Protein AF-A0A2D4SQS9-F1 (afdb_monomer)

Sequence (345 aa):
MFFFALMSQALPCAYLLTTDQGALAVSDAQEVILEANNAGVRTSYRIQYEGDAESFGWLVVVRGTVGEGDVTETDESIFDTLRDKSQPRLIKTQMQSGGSGIGCGETASKSMGDFSSDESLNVEVTAQGFAGPFAYQVLSAESGDALSTWLDSEGFELGDTEQTIDEYISEGGYSFVAVTLTPEDSQTPQDGRILPALSIQSDATELHFPARMATSSMAEKQRTTVFVLGENTANVQSGWNMTDNSYIDSQGEDPVVAFEDVLLTEGSAEVPAYWRTYSSAHDGVWLTRFDTLAPRVVHTIDPLFGFEDAQYDIETQIEVYENDSGAMWLLVPLLGLGLVRRRRD

pLDDT: mean 75.15, std 22.32, range [21.39, 98.12]

Nearest PDB structures (foldseek):
  1p35-assembly1_C  TM=3.293E-01  e=7.030E-05  Autographa californica nucleopolyhedrovirus
  1p35-assembly2_B-2  TM=3.530E-01  e=1.233E-04  Autographa californica nucleopolyhedrovirus
  8grj-assembly1_B  TM=2.757E-01  e=2.562E+00  Burkholderia cepacia
  4w6p-assembly2_C  TM=1.632E-01  e=5.949E+00  synthetic construct

Radius of gyration: 21.29 Å; Cα contacts (8 Å, |Δi|>4): 757; chains: 1; bounding box: 55×49×56 Å

Foldseek 3Di:
DDDDPDQWAWALLFAWWFLDPPRQHAHQEFEWEWEQDPQAIKIKGWIFTADFQQGTKTKHKAFADFAAPLKAFAACVVVVVLCVVADFAEDEDADDDDDDDDDDDYDDDDDDDDDDDDDDDEKDFRYWDDHVQKTKTKIDDQALVRVQVVCVVVSTHPPPCRVVVRVDNVVDRIIMMMMGGDCVRRDADNVGDGDTMIMGDHNHNWGWRLLLSSLSRYDQKYKYKYKYKAAAAKDFDDQAAEDEDQEFECVQPQQLVSVQVVLAVQQADPRHYWYFAWWDDDPHITMTMTIHIHGSVNSPTITIMDHDPHHDTGHHYYYHYPPSPPPPVVPPDPCVVPDDDDDDD

Mean predicted aligned error: 11.74 Å

Solvent-accessible surface area (backbone atoms only — not comparable to full-atom values): 19254 Å² total; per-residue (Å²): 135,82,80,76,81,79,75,25,35,27,49,32,70,16,32,68,26,28,66,58,100,80,66,78,40,39,22,62,61,43,54,37,38,40,33,60,53,100,72,21,30,36,41,35,34,62,40,49,41,41,61,55,38,92,50,45,33,35,41,34,65,39,62,24,59,58,57,72,78,32,50,33,60,40,74,50,64,56,55,58,50,55,50,72,76,47,58,65,42,84,44,81,44,84,86,79,92,84,88,84,90,87,87,89,89,88,82,91,82,91,82,89,84,89,92,89,88,90,86,90,63,61,62,46,80,77,29,63,53,67,25,81,66,32,34,38,39,29,37,48,51,76,39,25,68,28,44,34,56,51,33,50,74,78,54,26,50,60,71,96,45,39,68,63,42,35,50,50,52,72,71,50,67,58,27,37,36,41,34,34,50,44,78,93,58,68,70,57,51,99,88,32,43,81,50,67,13,45,29,38,36,20,61,19,94,62,45,71,46,43,42,42,45,12,43,83,17,36,42,74,38,37,36,42,35,43,38,38,38,31,90,31,34,57,44,57,76,37,69,35,41,65,43,84,57,52,70,42,77,23,89,76,52,57,66,67,56,46,48,49,54,50,28,30,53,42,13,61,37,99,66,30,24,36,33,47,35,21,21,44,84,47,102,88,41,19,38,22,32,31,40,25,30,28,42,44,86,70,36,81,50,41,40,30,35,48,68,48,103,45,76,63,79,42,61,18,32,38,39,39,56,79,77,60,91,76,64,73,60,84,77,61,62,76,70,63,85,73,69,82,80,89,80,78,136

Structure (mmCIF, N/CA/C/O backbone):
data_AF-A0A2D4SQS9-F1
#
_entry.id   AF-A0A2D4SQS9-F1
#
loop_
_atom_site.group_PDB
_atom_site.id
_atom_site.type_symbol
_atom_site.label_atom_id
_atom_site.label_alt_id
_atom_site.label_comp_id
_atom_site.label_asym_id
_atom_site.label_entity_id
_atom_site.label_seq_id
_atom_site.pdbx_PDB_ins_code
_atom_site.Cartn_x
_atom_site.Cartn_y
_atom_site.Cartn_z
_atom_site.occupancy
_atom_site.B_iso_or_equiv
_atom_site.auth_seq_id
_atom_site.auth_comp_id
_atom_site.auth_asym_id
_atom_site.auth_atom_id
_atom_site.pdbx_PDB_model_num
ATOM 1 N N . MET A 1 1 ? 26.836 -5.660 31.455 1.00 31.75 1 MET A N 1
ATOM 2 C CA . MET A 1 1 ? 25.755 -6.375 30.754 1.00 31.75 1 MET A CA 1
ATOM 3 C C . MET A 1 1 ? 25.035 -5.320 29.943 1.00 31.75 1 MET A C 1
ATOM 5 O O . MET A 1 1 ? 24.360 -4.498 30.541 1.00 31.75 1 MET A O 1
ATOM 9 N N . PHE A 1 2 ? 25.322 -5.230 28.645 1.00 28.66 2 PHE A N 1
ATOM 10 C CA . PHE A 1 2 ? 24.594 -4.321 27.762 1.00 28.66 2 PHE A CA 1
ATOM 11 C C . PHE A 1 2 ? 23.321 -5.045 27.334 1.00 28.66 2 PHE A C 1
ATOM 13 O O . PHE A 1 2 ? 23.419 -6.098 26.709 1.00 28.66 2 PHE A O 1
ATOM 20 N N . PHE A 1 3 ? 22.160 -4.501 27.689 1.00 28.38 3 PHE A N 1
ATOM 21 C CA . PHE A 1 3 ? 20.949 -4.785 26.932 1.00 28.38 3 PHE A CA 1
ATOM 22 C C . PHE A 1 3 ? 21.112 -4.086 25.581 1.00 28.38 3 PHE A C 1
ATOM 24 O O . PHE A 1 3 ? 21.281 -2.868 25.536 1.00 28.38 3 PHE A O 1
ATOM 31 N N . PHE A 1 4 ? 21.105 -4.858 24.497 1.00 33.00 4 PHE A N 1
ATOM 32 C CA . PHE A 1 4 ? 20.637 -4.323 23.227 1.00 33.00 4 PHE A CA 1
ATOM 33 C C . PHE A 1 4 ? 19.115 -4.297 23.327 1.00 33.00 4 PHE A C 1
ATOM 35 O O . PHE A 1 4 ? 18.514 -5.341 23.576 1.00 33.00 4 PHE A O 1
ATOM 42 N N . ALA A 1 5 ? 18.510 -3.123 23.166 1.00 33.62 5 ALA A N 1
ATOM 43 C CA . ALA A 1 5 ? 17.108 -3.074 22.789 1.00 33.62 5 ALA A CA 1
ATOM 44 C C . ALA A 1 5 ? 17.014 -3.646 21.369 1.00 33.62 5 ALA A C 1
ATOM 46 O O . ALA A 1 5 ? 17.713 -3.176 20.468 1.00 33.62 5 ALA A O 1
ATOM 47 N N . LEU A 1 6 ? 16.211 -4.693 21.196 1.00 38.88 6 LEU A N 1
ATOM 48 C CA . LEU A 1 6 ? 15.728 -5.081 19.877 1.00 38.88 6 LEU A CA 1
ATOM 49 C C . LEU A 1 6 ? 14.720 -4.004 19.473 1.00 38.88 6 LEU A C 1
ATOM 51 O O . LEU A 1 6 ? 13.782 -3.740 20.220 1.00 38.88 6 LEU A O 1
ATOM 55 N N . MET A 1 7 ? 14.960 -3.333 18.349 1.00 43.38 7 MET A N 1
ATOM 56 C CA . MET A 1 7 ? 13.973 -2.420 17.780 1.00 43.38 7 MET A CA 1
ATOM 57 C C . MET A 1 7 ? 12.983 -3.289 17.016 1.00 43.38 7 MET A C 1
ATOM 59 O O . MET A 1 7 ? 13.357 -3.874 16.002 1.00 43.38 7 MET A O 1
ATOM 63 N N . SER A 1 8 ? 11.759 -3.418 17.528 1.00 48.66 8 SER A N 1
ATOM 64 C CA . SER A 1 8 ? 10.691 -4.138 16.838 1.00 48.66 8 SER A CA 1
ATOM 65 C C . SER A 1 8 ? 10.498 -3.539 15.449 1.00 48.66 8 SER A C 1
ATOM 67 O O . SER A 1 8 ? 10.288 -2.333 15.336 1.00 48.66 8 SER A O 1
ATOM 69 N N . GLN A 1 9 ? 10.564 -4.344 14.389 1.00 46.69 9 GLN A N 1
ATOM 70 C CA . GLN A 1 9 ? 10.248 -3.849 13.047 1.00 46.69 9 GLN A CA 1
ATOM 71 C C . GLN A 1 9 ? 8.796 -4.176 12.689 1.00 46.69 9 GLN A C 1
ATOM 73 O O . GLN A 1 9 ? 8.347 -5.294 12.936 1.00 46.69 9 GLN A O 1
ATOM 78 N N . ALA A 1 10 ? 8.059 -3.185 12.172 1.00 50.34 10 ALA A N 1
ATOM 79 C CA . ALA A 1 10 ? 6.618 -3.263 11.908 1.00 50.34 10 ALA A CA 1
ATOM 80 C C . ALA A 1 10 ? 6.184 -2.325 10.770 1.00 50.34 10 ALA A C 1
ATOM 82 O O . ALA A 1 10 ? 6.738 -1.234 10.620 1.00 50.34 10 ALA A O 1
ATOM 83 N N . LEU A 1 11 ? 5.211 -2.747 9.952 1.00 52.75 11 LEU A N 1
ATOM 84 C CA . LEU A 1 11 ? 4.887 -2.051 8.701 1.00 52.75 11 LEU A CA 1
ATOM 85 C C . LEU A 1 11 ? 4.086 -0.754 8.922 1.00 52.75 11 LEU A C 1
ATOM 87 O O . LEU A 1 11 ? 3.005 -0.807 9.516 1.00 52.75 11 LEU A O 1
ATOM 91 N N . PRO A 1 12 ? 4.530 0.384 8.356 1.00 50.00 12 PRO A N 1
ATOM 92 C CA . PRO A 1 12 ? 3.840 1.660 8.469 1.00 50.00 12 PRO A CA 1
ATOM 93 C C . PRO A 1 12 ? 2.765 1.842 7.381 1.00 50.00 12 PRO A C 1
ATOM 95 O O . PRO A 1 12 ? 2.625 2.912 6.804 1.00 50.00 12 PRO A O 1
ATOM 98 N N . CYS A 1 13 ? 1.949 0.824 7.103 1.00 51.34 13 CYS A N 1
ATOM 99 C CA . CYS A 1 13 ? 0.740 0.993 6.277 1.00 51.34 13 CYS A CA 1
ATOM 100 C C . CYS A 1 13 ? -0.410 1.679 7.054 1.00 51.34 13 CYS A C 1
ATOM 102 O O . CYS A 1 13 ? -1.545 1.722 6.587 1.00 51.34 13 CYS A O 1
ATOM 104 N N . ALA A 1 14 ? -0.118 2.072 8.293 1.00 55.47 14 ALA A N 1
ATOM 105 C CA . ALA A 1 14 ? -1.002 2.342 9.414 1.00 55.47 14 ALA A CA 1
ATOM 106 C C . ALA A 1 14 ? -0.099 2.694 10.614 1.00 55.47 14 ALA A C 1
ATOM 108 O O . ALA A 1 14 ? 1.091 2.360 10.599 1.00 55.47 14 ALA A O 1
ATOM 109 N N . TYR A 1 15 ? -0.639 3.332 11.650 1.00 62.34 15 TYR A N 1
ATOM 110 C CA . TYR A 1 15 ? 0.156 3.685 12.830 1.00 62.34 15 TYR A CA 1
ATOM 111 C C . TYR A 1 15 ? 0.275 2.494 13.792 1.00 62.34 15 TYR A C 1
ATOM 113 O O . TYR A 1 15 ? -0.737 1.881 14.135 1.00 62.34 15 TYR A O 1
ATOM 121 N N . LEU A 1 16 ? 1.490 2.155 14.241 1.00 61.41 16 LEU A N 1
ATOM 122 C CA . LEU A 1 16 ? 1.666 1.193 15.333 1.00 61.41 16 LEU A CA 1
ATOM 123 C C . LEU A 1 16 ? 1.519 1.895 16.685 1.00 61.41 16 LEU A C 1
ATOM 125 O O . LEU A 1 16 ? 2.318 2.761 17.034 1.00 61.41 16 LEU A O 1
ATOM 129 N N . LEU A 1 17 ? 0.522 1.445 17.438 1.00 61.41 17 LEU A N 1
ATOM 130 C CA . LEU A 1 17 ? 0.228 1.850 18.803 1.00 61.41 17 LEU A CA 1
ATOM 131 C C . LEU A 1 17 ? 1.221 1.182 19.764 1.00 61.41 17 LEU A C 1
ATOM 133 O O . LEU A 1 17 ? 1.443 -0.029 19.669 1.00 61.41 17 LEU A O 1
ATOM 137 N N . THR A 1 18 ? 1.776 1.930 20.718 1.00 56.72 18 THR A N 1
ATOM 138 C CA . THR A 1 18 ? 2.686 1.381 21.739 1.00 56.72 18 THR A CA 1
ATOM 139 C C . THR A 1 18 ? 2.048 1.365 23.126 1.00 56.72 18 THR A C 1
ATOM 141 O O . THR A 1 18 ? 1.197 2.191 23.451 1.00 56.72 18 THR A O 1
ATOM 144 N N . THR A 1 19 ? 2.485 0.411 23.955 1.00 52.72 19 THR A N 1
ATOM 145 C CA . THR A 1 19 ? 2.111 0.294 25.379 1.00 52.72 19 THR A CA 1
ATOM 146 C C . THR A 1 19 ? 3.191 0.840 26.328 1.00 52.72 19 THR A C 1
ATOM 148 O O . THR A 1 19 ? 3.018 0.827 27.548 1.00 52.72 19 THR A O 1
ATOM 151 N N . ASP A 1 20 ? 4.308 1.342 25.784 1.00 52.12 20 ASP A N 1
ATOM 152 C CA . ASP A 1 20 ? 5.280 2.169 26.502 1.00 52.12 20 ASP A CA 1
ATOM 153 C C . ASP A 1 20 ? 5.793 3.348 25.652 1.00 52.12 20 ASP A C 1
ATOM 155 O O . ASP A 1 20 ? 5.696 3.356 24.422 1.00 52.12 20 ASP A O 1
ATOM 159 N N . GLN A 1 21 ? 6.361 4.349 26.334 1.00 47.00 21 GLN A N 1
ATOM 160 C CA . GLN A 1 21 ? 6.908 5.582 25.746 1.00 47.00 21 GLN A CA 1
ATOM 161 C C . GLN A 1 21 ? 8.358 5.425 25.234 1.00 47.00 21 GLN A C 1
ATOM 163 O O . GLN A 1 21 ? 9.116 6.397 25.185 1.00 47.00 21 GLN A O 1
ATOM 168 N N . GLY A 1 22 ? 8.806 4.197 24.953 1.00 38.81 22 GLY A N 1
ATOM 169 C CA . GLY A 1 22 ? 10.208 3.867 24.679 1.00 38.81 22 GLY A CA 1
ATOM 170 C C . GLY A 1 22 ? 10.451 3.041 23.415 1.00 38.81 22 GLY A C 1
ATOM 171 O O . GLY A 1 22 ? 11.519 3.183 22.813 1.00 38.81 22 GLY A O 1
ATOM 172 N N . ALA A 1 23 ? 9.496 2.208 22.998 1.00 40.84 23 ALA A N 1
ATOM 173 C CA . ALA A 1 23 ? 9.652 1.246 21.907 1.00 40.84 23 ALA A CA 1
ATOM 174 C C . ALA A 1 23 ? 8.747 1.540 20.692 1.00 40.84 23 ALA A C 1
ATOM 176 O O . ALA A 1 23 ? 7.866 0.752 20.353 1.00 40.84 23 ALA A O 1
ATOM 177 N N . LEU A 1 24 ? 9.008 2.643 19.978 1.00 49.03 24 LEU A N 1
ATOM 178 C CA . LEU A 1 24 ? 8.452 2.835 18.631 1.00 49.03 24 LEU A CA 1
ATOM 179 C C . LEU A 1 24 ? 8.951 1.719 17.701 1.00 49.03 24 LEU A C 1
ATOM 181 O O . LEU A 1 24 ? 10.156 1.615 17.450 1.00 49.03 24 LEU A O 1
ATOM 185 N N . ALA A 1 25 ? 8.030 0.913 17.171 1.00 51.69 25 ALA A N 1
ATOM 186 C CA . ALA A 1 25 ? 8.358 -0.064 16.141 1.00 51.69 25 ALA A CA 1
ATOM 187 C C . ALA A 1 25 ? 8.522 0.619 14.774 1.00 51.69 25 ALA A C 1
ATOM 189 O O . ALA A 1 25 ? 7.772 1.538 14.439 1.00 51.69 25 ALA A O 1
ATOM 190 N N . VAL A 1 26 ? 9.503 0.170 13.988 1.00 51.72 26 VAL A N 1
ATOM 191 C CA . VAL A 1 26 ? 9.914 0.824 12.734 1.00 51.72 26 VAL A CA 1
ATOM 192 C C . VAL A 1 26 ? 10.290 -0.213 11.679 1.00 51.72 26 VAL A C 1
ATOM 194 O O . VAL A 1 26 ? 11.205 -0.995 11.908 1.00 51.72 26 VAL A O 1
ATOM 197 N N . SER A 1 27 ? 9.642 -0.210 10.510 1.00 56.78 27 SER A N 1
ATOM 198 C CA . SER A 1 27 ? 10.124 -0.965 9.336 1.00 56.78 27 SER A CA 1
ATOM 199 C C . SER A 1 27 ? 10.897 -0.079 8.355 1.00 56.78 27 SER A C 1
ATOM 201 O O . SER A 1 27 ? 10.682 1.132 8.271 1.00 56.78 27 SER A O 1
ATOM 203 N N . ASP A 1 28 ? 11.764 -0.710 7.571 1.00 54.72 28 ASP A N 1
ATOM 204 C CA . ASP A 1 28 ? 12.476 -0.183 6.409 1.00 54.72 28 ASP A CA 1
ATOM 205 C C . ASP A 1 28 ? 11.808 -0.545 5.063 1.00 54.72 28 ASP A C 1
ATOM 207 O O . ASP A 1 28 ? 11.985 0.188 4.083 1.00 54.72 28 ASP A O 1
ATOM 211 N N . ALA A 1 29 ? 11.002 -1.615 5.015 1.00 62.00 29 ALA A N 1
ATOM 212 C CA . ALA A 1 29 ? 10.234 -2.017 3.831 1.00 62.00 29 ALA A CA 1
ATOM 213 C C . ALA A 1 29 ? 8.803 -2.493 4.151 1.00 62.00 29 ALA A C 1
ATOM 215 O O . ALA A 1 29 ? 8.569 -3.120 5.183 1.00 62.00 29 ALA A O 1
ATOM 216 N N . GLN A 1 30 ? 7.854 -2.264 3.234 1.00 81.12 30 GLN A N 1
ATOM 217 C CA . GLN A 1 30 ? 6.448 -2.665 3.370 1.00 81.12 30 GLN A CA 1
ATOM 218 C C . GLN A 1 30 ? 5.797 -3.150 2.062 1.00 81.12 30 GLN A C 1
ATOM 220 O O . GLN A 1 30 ? 6.173 -2.724 0.965 1.00 81.12 30 GLN A O 1
ATOM 225 N N . GLU A 1 31 ? 4.790 -4.023 2.188 1.00 89.44 31 GLU A N 1
ATOM 226 C CA . GLU A 1 31 ? 3.980 -4.549 1.080 1.00 89.44 31 GLU A CA 1
ATOM 227 C C . GLU A 1 31 ? 2.477 -4.461 1.381 1.00 89.44 31 GLU A C 1
ATOM 229 O O . GLU A 1 31 ? 2.024 -4.846 2.462 1.00 89.44 31 GLU A O 1
ATOM 234 N N . VAL A 1 32 ? 1.700 -4.024 0.388 1.00 93.69 32 VAL A N 1
ATOM 235 C CA . VAL A 1 32 ? 0.231 -3.952 0.427 1.00 93.69 32 VAL A CA 1
ATOM 236 C C . VAL A 1 32 ? -0.358 -4.431 -0.904 1.00 93.69 32 VAL A C 1
ATOM 238 O O . VAL A 1 32 ? 0.240 -4.229 -1.963 1.00 93.69 32 VAL A O 1
ATOM 241 N N . ILE A 1 33 ? -1.528 -5.068 -0.857 1.00 96.50 33 ILE A N 1
ATOM 242 C CA . ILE A 1 33 ? -2.333 -5.443 -2.026 1.00 96.50 33 ILE A CA 1
ATOM 243 C C . ILE A 1 33 ? -3.631 -4.636 -1.984 1.00 96.50 33 ILE A C 1
ATOM 245 O O . ILE A 1 33 ? -4.319 -4.645 -0.967 1.00 96.50 33 ILE A O 1
ATOM 249 N N . LEU A 1 34 ? -3.972 -3.973 -3.086 1.00 97.50 34 LEU A N 1
ATOM 250 C CA . LEU A 1 34 ? -5.228 -3.254 -3.294 1.00 97.50 34 LEU A CA 1
ATOM 251 C C . LEU A 1 34 ? -6.031 -3.990 -4.377 1.00 97.50 34 LEU A C 1
ATOM 253 O O . LEU A 1 34 ? -5.661 -3.981 -5.551 1.00 97.50 34 LEU A O 1
ATOM 257 N N . GLU A 1 35 ? -7.115 -4.658 -3.994 1.00 96.94 35 GLU A N 1
ATOM 258 C CA . GLU A 1 35 ? -7.984 -5.435 -4.883 1.00 96.94 35 GLU A CA 1
ATOM 259 C C . GLU A 1 35 ? -9.328 -4.718 -5.066 1.00 96.94 35 GLU A C 1
ATOM 261 O O . GLU A 1 35 ? -10.092 -4.562 -4.112 1.00 96.94 35 GLU A O 1
ATOM 266 N N . ALA A 1 36 ? -9.650 -4.326 -6.300 1.00 94.50 36 ALA A N 1
ATOM 267 C CA . ALA A 1 36 ? -10.989 -3.847 -6.640 1.00 94.50 36 ALA A CA 1
ATOM 268 C C . ALA A 1 36 ? -11.913 -5.035 -6.947 1.00 94.50 36 ALA A C 1
ATOM 270 O O . ALA A 1 36 ? -11.600 -5.865 -7.804 1.00 94.50 36 ALA A O 1
ATOM 271 N N . ASN A 1 37 ? -13.065 -5.119 -6.278 1.00 93.94 37 ASN A N 1
ATOM 272 C CA . ASN A 1 37 ? -14.014 -6.218 -6.449 1.00 93.94 37 ASN A CA 1
ATOM 273 C C . ASN A 1 37 ? -15.485 -5.762 -6.367 1.00 93.94 37 ASN A C 1
ATOM 275 O O . ASN A 1 37 ? -15.799 -4.593 -6.165 1.00 93.94 37 ASN A O 1
ATOM 279 N N . ASN A 1 38 ? -16.419 -6.704 -6.540 1.00 92.94 38 ASN A N 1
ATOM 280 C CA . ASN A 1 38 ? -17.859 -6.416 -6.616 1.00 92.94 38 ASN A CA 1
ATOM 281 C C . ASN A 1 38 ? -18.492 -5.860 -5.320 1.00 92.94 38 ASN A C 1
ATOM 283 O O . ASN A 1 38 ? -19.658 -5.468 -5.359 1.00 92.94 38 ASN A O 1
ATOM 287 N N . ALA A 1 39 ? -17.776 -5.867 -4.192 1.00 93.50 39 ALA A N 1
ATOM 288 C CA . ALA A 1 39 ? -18.223 -5.296 -2.919 1.00 93.50 39 ALA A CA 1
ATOM 289 C C . ALA A 1 39 ? -17.575 -3.933 -2.599 1.00 93.50 39 ALA A C 1
ATOM 291 O O . ALA A 1 39 ? -18.019 -3.277 -1.663 1.00 93.50 39 ALA A O 1
ATOM 292 N N . GLY A 1 40 ? -16.565 -3.507 -3.368 1.00 95.81 40 GLY A N 1
ATOM 293 C CA . GLY A 1 40 ? -15.763 -2.309 -3.118 1.00 95.81 40 GLY A CA 1
ATOM 294 C C . GLY A 1 40 ? -14.270 -2.621 -3.222 1.00 95.81 40 GLY A C 1
ATOM 295 O O . GLY A 1 40 ? -13.844 -3.326 -4.141 1.00 95.81 40 GLY A O 1
ATOM 296 N N . VAL A 1 41 ? -13.474 -2.152 -2.263 1.00 97.12 41 VAL A N 1
ATOM 297 C CA . VAL A 1 41 ? -12.026 -2.409 -2.191 1.00 97.12 41 VAL A CA 1
ATOM 298 C C . VAL A 1 41 ? -11.710 -3.397 -1.073 1.00 97.12 41 VAL A C 1
ATOM 300 O O . VAL A 1 41 ? -12.192 -3.250 0.047 1.00 97.12 41 VAL A O 1
ATOM 303 N N . ARG A 1 42 ? -10.853 -4.383 -1.354 1.00 97.25 42 ARG A N 1
ATOM 304 C CA . ARG A 1 42 ? -10.130 -5.136 -0.324 1.00 97.25 42 ARG A CA 1
ATOM 305 C C . ARG A 1 42 ? -8.683 -4.675 -0.293 1.00 97.25 42 ARG A C 1
ATOM 307 O O . ARG A 1 42 ? -7.987 -4.773 -1.301 1.00 97.25 42 ARG A O 1
ATOM 314 N N . THR A 1 43 ? -8.226 -4.247 0.875 1.00 96.25 43 THR A N 1
ATOM 315 C CA . THR A 1 43 ? -6.813 -3.984 1.129 1.00 96.25 43 THR A CA 1
ATOM 316 C C . THR A 1 43 ? -6.243 -5.092 2.000 1.00 96.25 43 THR A C 1
ATOM 318 O O . THR A 1 43 ? -6.714 -5.308 3.116 1.00 96.25 43 THR A O 1
ATOM 321 N N . SER A 1 44 ? -5.225 -5.791 1.503 1.00 94.75 44 SER A N 1
ATOM 322 C CA . SER A 1 44 ? -4.471 -6.783 2.271 1.00 94.75 44 SER A CA 1
ATOM 323 C C . SER A 1 44 ? -3.095 -6.239 2.624 1.00 94.75 44 SER A C 1
ATOM 325 O O . SER A 1 44 ? -2.379 -5.733 1.760 1.00 94.75 44 SER A O 1
ATOM 327 N N . TYR A 1 45 ? -2.685 -6.411 3.873 1.00 90.00 45 TYR A N 1
ATOM 328 C CA . TYR A 1 45 ? -1.380 -6.008 4.381 1.00 90.00 45 TYR A CA 1
ATOM 329 C C . TYR A 1 45 ? -0.633 -7.231 4.910 1.00 90.00 45 TYR A C 1
ATOM 331 O O . TYR A 1 45 ? -1.182 -8.009 5.693 1.00 90.00 45 TYR A O 1
ATOM 339 N N . ARG A 1 46 ? 0.637 -7.389 4.528 1.00 83.50 46 ARG A N 1
ATOM 340 C CA . ARG A 1 46 ? 1.540 -8.311 5.232 1.00 83.50 46 ARG A CA 1
ATOM 341 C C . ARG A 1 46 ? 1.893 -7.689 6.584 1.00 83.50 46 ARG A C 1
ATOM 343 O O . ARG A 1 46 ? 1.975 -6.470 6.673 1.00 83.50 46 ARG A O 1
ATOM 350 N N . ILE A 1 47 ? 2.131 -8.480 7.629 1.00 73.81 47 ILE A N 1
ATOM 351 C CA . ILE A 1 47 ? 2.583 -7.937 8.918 1.00 73.81 47 ILE A CA 1
ATOM 352 C C . ILE A 1 47 ? 3.772 -8.754 9.428 1.00 73.81 47 ILE A C 1
ATOM 354 O O . ILE A 1 47 ? 3.711 -9.971 9.581 1.00 73.81 47 ILE A O 1
ATOM 358 N N . GLN A 1 48 ? 4.876 -8.062 9.691 1.00 70.62 48 GLN A N 1
ATOM 359 C CA . GLN A 1 48 ? 6.030 -8.589 10.416 1.00 70.62 48 GLN A CA 1
ATOM 360 C C . GLN A 1 48 ? 6.096 -7.832 11.744 1.00 70.62 48 GLN A C 1
ATOM 362 O O . GLN A 1 48 ? 5.840 -6.627 11.754 1.00 70.62 48 GLN A O 1
ATOM 367 N N . TYR A 1 49 ? 6.364 -8.528 12.853 1.00 69.94 49 TYR A N 1
ATOM 368 C CA . TYR A 1 49 ? 6.462 -7.904 14.173 1.00 69.94 49 TYR A CA 1
ATOM 369 C C . TYR A 1 49 ? 7.441 -8.656 15.085 1.00 69.94 49 TYR A C 1
ATOM 371 O O . TYR A 1 49 ? 7.277 -9.841 15.388 1.00 69.94 49 TYR A O 1
ATOM 379 N N . GLU A 1 50 ? 8.465 -7.947 15.557 1.00 61.81 50 GLU A N 1
ATOM 380 C CA . GLU A 1 50 ? 9.461 -8.466 16.502 1.00 61.81 50 GLU A CA 1
ATOM 381 C C . GLU A 1 50 ? 9.237 -7.880 17.910 1.00 61.81 50 GLU A C 1
ATOM 383 O O . GLU A 1 50 ? 9.995 -7.026 18.367 1.00 61.81 50 GLU A O 1
ATOM 388 N N . GLY A 1 51 ? 8.178 -8.315 18.603 1.00 66.06 51 GLY A N 1
ATOM 389 C CA . GLY A 1 51 ? 7.840 -7.851 19.957 1.00 66.06 51 GLY A CA 1
ATOM 390 C C . GLY A 1 51 ? 6.838 -8.750 20.691 1.00 66.06 51 GLY A C 1
ATOM 391 O O . GLY A 1 51 ? 6.309 -9.707 20.119 1.00 66.06 51 GLY A O 1
ATOM 392 N N . ASP A 1 52 ? 6.585 -8.464 21.968 1.00 67.50 52 ASP A N 1
ATOM 393 C CA . ASP A 1 52 ? 5.605 -9.197 22.780 1.00 67.50 52 ASP A CA 1
ATOM 394 C C . ASP A 1 52 ? 4.171 -8.900 22.313 1.00 67.50 52 ASP A C 1
ATOM 396 O O . ASP A 1 52 ? 3.828 -7.761 22.008 1.00 67.50 52 ASP A O 1
ATOM 400 N N . ALA A 1 53 ? 3.311 -9.924 22.256 1.00 69.50 53 ALA A N 1
ATOM 401 C CA . ALA A 1 53 ? 1.956 -9.789 21.706 1.00 69.50 53 ALA A CA 1
ATOM 402 C C . ALA A 1 53 ? 1.080 -8.765 22.459 1.00 69.50 53 ALA A C 1
ATOM 404 O O . ALA A 1 53 ? 0.234 -8.117 21.849 1.00 69.50 53 ALA A O 1
ATOM 405 N N . GLU A 1 54 ? 1.322 -8.581 23.762 1.00 70.94 54 GLU A N 1
ATOM 406 C CA . GLU A 1 54 ? 0.652 -7.582 24.612 1.00 70.94 54 GLU A CA 1
ATOM 407 C C . GLU A 1 54 ? 1.062 -6.129 24.281 1.00 70.94 54 GLU A C 1
ATOM 409 O O . GLU A 1 54 ? 0.386 -5.196 24.702 1.00 70.94 54 GLU A O 1
ATOM 414 N N . SER A 1 55 ? 2.136 -5.926 23.507 1.00 72.25 55 SER A N 1
ATOM 415 C CA . SER A 1 55 ? 2.616 -4.618 23.031 1.00 72.25 55 SER A CA 1
ATOM 416 C C . SER A 1 55 ? 2.281 -4.339 21.559 1.00 72.25 55 SER A C 1
ATOM 418 O O . SER A 1 55 ? 2.786 -3.367 20.996 1.00 72.25 55 SER A O 1
ATOM 420 N N . PHE A 1 56 ? 1.451 -5.171 20.918 1.00 77.56 56 PHE A N 1
ATOM 421 C CA . PHE A 1 56 ? 0.970 -4.933 19.555 1.00 77.56 56 PHE A CA 1
ATOM 422 C C . PHE A 1 56 ? -0.418 -4.284 19.566 1.00 77.56 56 PHE A C 1
ATOM 424 O O . PHE A 1 56 ? -1.421 -4.938 19.871 1.00 77.56 56 PHE A O 1
ATOM 431 N N . GLY A 1 57 ? -0.477 -3.028 19.131 1.00 80.69 57 GLY A N 1
ATOM 432 C CA . GLY A 1 57 ? -1.691 -2.408 18.614 1.00 80.69 57 GLY A CA 1
ATOM 433 C C . GLY A 1 57 ? -1.402 -1.728 17.275 1.00 80.69 57 GLY A C 1
ATOM 434 O O . GLY A 1 57 ? -0.290 -1.267 17.033 1.00 80.69 57 GLY A O 1
ATOM 435 N N . TRP A 1 58 ? -2.374 -1.672 16.372 1.00 83.75 58 TRP A N 1
ATOM 436 C CA . TRP A 1 58 ? -2.167 -1.169 15.014 1.00 83.75 58 TRP A CA 1
ATOM 437 C C . TRP A 1 58 ? -3.434 -0.486 14.496 1.00 83.75 58 TRP A C 1
ATOM 439 O O . TRP A 1 58 ? -4.507 -1.084 14.508 1.00 83.75 58 TRP A O 1
ATOM 449 N N . LEU A 1 59 ? -3.321 0.777 14.084 1.00 87.38 59 LEU A N 1
ATOM 450 C CA . LEU A 1 59 ? -4.438 1.646 13.714 1.00 87.38 59 LEU A CA 1
ATOM 451 C C . LEU A 1 59 ? -4.429 1.924 12.208 1.00 87.38 59 LEU A C 1
ATOM 453 O O . LEU A 1 59 ? -3.688 2.782 11.715 1.00 87.38 59 LEU A O 1
ATOM 457 N N . VAL A 1 60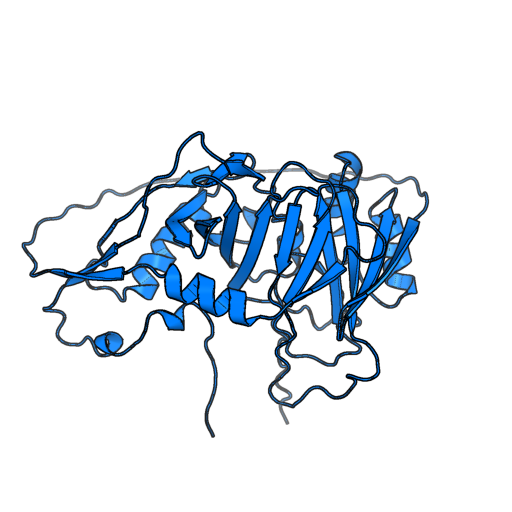 ? -5.270 1.192 11.480 1.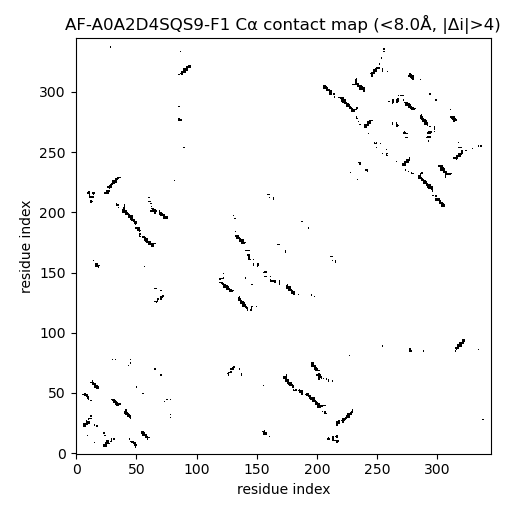00 89.69 60 VAL A N 1
ATOM 458 C CA . VAL A 1 60 ? -5.396 1.281 10.023 1.00 89.69 60 VAL A CA 1
ATOM 459 C C . VAL A 1 60 ? -6.481 2.282 9.643 1.00 89.69 60 VAL A C 1
ATOM 461 O O . VAL A 1 60 ? -7.622 2.162 10.084 1.00 89.69 60 VAL A O 1
ATOM 464 N N . VAL A 1 61 ? -6.145 3.243 8.782 1.00 92.38 61 VAL A N 1
ATOM 465 C CA . VAL A 1 61 ? -7.132 4.128 8.147 1.00 92.38 61 VAL A CA 1
ATOM 466 C C . VAL A 1 61 ? -7.544 3.520 6.814 1.00 92.38 61 VAL A C 1
ATOM 468 O O . VAL A 1 61 ? -6.704 3.294 5.944 1.00 92.38 61 VAL A O 1
ATOM 471 N N . VAL A 1 62 ? -8.840 3.254 6.657 1.00 93.06 62 VAL A N 1
ATOM 472 C CA . VAL A 1 62 ? -9.412 2.588 5.482 1.00 93.06 62 VAL A CA 1
ATOM 473 C C . VAL A 1 62 ? -10.480 3.487 4.878 1.00 93.06 62 VAL A C 1
ATOM 475 O O . VAL A 1 62 ? -11.408 3.900 5.566 1.00 93.06 62 VAL A O 1
ATOM 478 N N . ARG A 1 63 ? -10.373 3.805 3.587 1.00 93.94 63 ARG A N 1
ATOM 479 C CA . ARG A 1 63 ? -11.405 4.566 2.866 1.00 93.94 63 ARG A CA 1
ATOM 480 C C . ARG A 1 63 ? -12.695 3.745 2.759 1.00 93.94 63 ARG A C 1
ATOM 482 O O . ARG A 1 63 ? -12.634 2.541 2.516 1.00 93.94 63 ARG A O 1
ATOM 489 N N . GLY A 1 64 ? -13.848 4.396 2.896 1.00 93.94 64 GLY A N 1
ATOM 490 C CA . GLY A 1 64 ? -15.167 3.755 2.929 1.00 93.94 64 GLY A CA 1
ATOM 491 C C . GLY A 1 64 ? -15.558 3.191 4.301 1.00 93.94 64 GLY A C 1
ATOM 492 O O . GLY A 1 64 ? -14.857 3.365 5.301 1.00 93.94 64 GLY A O 1
ATOM 493 N N . THR A 1 65 ? -16.705 2.520 4.339 1.00 94.12 65 THR A N 1
ATOM 494 C CA . THR A 1 65 ? -17.261 1.826 5.508 1.00 94.12 65 THR A CA 1
ATOM 495 C C . THR A 1 65 ? -16.656 0.428 5.637 1.00 94.12 65 THR A C 1
ATOM 497 O O . THR A 1 65 ? -16.641 -0.317 4.657 1.00 94.12 65 THR A O 1
ATOM 500 N N . VAL A 1 66 ? -16.225 0.043 6.842 1.00 94.62 66 VAL A N 1
ATOM 501 C CA . VAL A 1 66 ? -15.829 -1.335 7.200 1.00 94.62 66 VAL A CA 1
ATOM 502 C C . VAL A 1 66 ? -16.861 -1.912 8.179 1.00 94.62 66 VAL A C 1
ATOM 504 O O . VAL A 1 66 ? -17.182 -1.270 9.179 1.00 94.62 66 VAL A O 1
ATOM 507 N N . GLY A 1 67 ? -17.409 -3.096 7.897 1.00 89.62 67 GLY A N 1
ATOM 508 C CA . GLY A 1 67 ? -18.452 -3.744 8.699 1.00 89.62 67 GLY A CA 1
ATOM 509 C C . GLY A 1 67 ? -17.982 -4.916 9.571 1.00 89.62 67 GLY A C 1
ATOM 510 O O . GLY A 1 67 ? -16.812 -5.306 9.598 1.00 89.62 67 GLY A O 1
ATOM 511 N N . GLU A 1 68 ? -18.931 -5.517 10.297 1.00 86.69 68 GLU A N 1
ATOM 512 C CA . GLU A 1 68 ? -18.705 -6.755 11.055 1.00 86.69 68 GLU A CA 1
ATOM 513 C C . GLU A 1 68 ? -18.421 -7.922 10.091 1.00 86.69 68 GLU A C 1
ATOM 515 O O . GLU A 1 68 ? -19.279 -8.316 9.300 1.00 86.69 68 GLU A O 1
ATOM 520 N N . GLY A 1 69 ? -17.216 -8.492 10.176 1.00 86.69 69 GLY A N 1
ATOM 521 C CA . GLY A 1 69 ? -16.763 -9.591 9.318 1.00 86.69 69 GLY A CA 1
ATOM 522 C C . GLY A 1 69 ? -15.981 -9.174 8.067 1.00 86.69 69 GLY A C 1
ATOM 523 O O . GLY A 1 69 ? -15.471 -10.056 7.380 1.00 86.69 69 GLY A O 1
ATOM 524 N N . ASP A 1 70 ? -15.832 -7.873 7.793 1.00 94.56 70 ASP A N 1
ATOM 525 C CA . ASP A 1 70 ? -15.037 -7.373 6.658 1.00 94.56 70 ASP A CA 1
ATOM 526 C C . ASP A 1 70 ? -13.517 -7.395 6.919 1.00 94.56 70 ASP A C 1
ATOM 528 O O . ASP A 1 70 ? -12.717 -7.374 5.980 1.00 94.56 70 ASP A O 1
ATOM 532 N N . VAL A 1 71 ? -13.105 -7.483 8.189 1.00 93.69 71 VAL A N 1
ATOM 533 C CA . VAL A 1 71 ? -11.712 -7.706 8.607 1.00 93.69 71 VAL A CA 1
ATOM 534 C C . VAL A 1 71 ? -11.465 -9.212 8.757 1.00 93.69 71 VAL A C 1
ATOM 536 O O . VAL A 1 71 ? -12.165 -9.896 9.507 1.00 93.69 71 VAL A O 1
ATOM 539 N N . THR A 1 72 ? -10.472 -9.738 8.036 1.00 93.00 72 THR A N 1
ATOM 540 C CA . THR A 1 72 ? -10.235 -11.179 7.841 1.00 93.00 72 THR A CA 1
ATOM 541 C C . THR A 1 72 ? -8.746 -11.542 7.807 1.00 93.00 72 THR A C 1
ATOM 543 O O . THR A 1 72 ? -7.894 -10.728 7.459 1.00 93.00 72 THR A O 1
ATOM 546 N N . GLU A 1 73 ? -8.422 -12.787 8.167 1.00 90.88 73 GLU A N 1
ATOM 547 C CA . GLU A 1 73 ? -7.079 -13.362 7.997 1.00 90.88 73 GLU A CA 1
ATOM 548 C C . GLU A 1 73 ? -6.845 -13.740 6.523 1.00 90.88 73 GLU A C 1
ATOM 550 O O . GLU A 1 73 ? -7.771 -14.126 5.807 1.00 90.88 73 GLU A O 1
ATOM 555 N N . THR A 1 74 ? -5.608 -13.644 6.041 1.00 87.50 74 THR A N 1
ATOM 556 C CA . THR A 1 74 ? -5.209 -14.052 4.689 1.00 87.50 74 THR A CA 1
ATOM 557 C C . THR A 1 74 ? -3.828 -14.709 4.699 1.00 87.50 74 THR A C 1
ATOM 559 O O . THR A 1 74 ? -2.938 -14.335 5.462 1.00 87.50 74 THR A O 1
ATOM 562 N N . ASP A 1 75 ? -3.654 -15.713 3.839 1.00 85.81 75 ASP A N 1
ATOM 563 C CA . ASP A 1 75 ? -2.391 -16.431 3.652 1.00 85.81 75 ASP A CA 1
ATOM 564 C C . ASP A 1 75 ? -1.319 -15.477 3.097 1.00 85.81 75 ASP A C 1
ATOM 566 O O . ASP A 1 75 ? -1.469 -14.938 2.000 1.00 85.81 75 ASP A O 1
ATOM 570 N N . GLU A 1 76 ? -0.232 -15.255 3.844 1.00 83.38 76 GLU A N 1
ATOM 571 C CA . GLU A 1 76 ? 0.826 -14.317 3.445 1.00 83.38 76 GLU A CA 1
ATOM 572 C C . GLU A 1 76 ? 1.570 -14.732 2.162 1.00 83.38 76 GLU A C 1
ATOM 574 O O . GLU A 1 76 ? 2.178 -13.884 1.508 1.00 83.38 76 GLU A O 1
ATOM 579 N N . SER A 1 77 ? 1.493 -16.003 1.746 1.00 87.88 77 SER A N 1
ATOM 580 C CA . SER A 1 77 ? 2.191 -16.501 0.553 1.00 87.88 77 SER A CA 1
ATOM 581 C C . SER A 1 77 ? 1.658 -15.917 -0.761 1.00 87.88 77 SER A C 1
ATOM 583 O O . SER A 1 77 ? 2.324 -16.023 -1.797 1.00 87.88 77 SER A O 1
ATOM 585 N N . ILE A 1 78 ? 0.512 -15.221 -0.733 1.00 89.94 78 ILE A N 1
ATOM 586 C CA . ILE A 1 78 ? 0.073 -14.376 -1.849 1.00 89.94 78 ILE A CA 1
ATOM 587 C C . ILE A 1 78 ? 1.075 -13.245 -2.122 1.00 89.94 78 ILE A C 1
ATOM 589 O O . ILE A 1 78 ? 1.387 -12.993 -3.283 1.00 89.94 78 ILE A O 1
ATOM 593 N N . PHE A 1 79 ? 1.660 -12.629 -1.087 1.00 91.12 79 PHE A N 1
ATOM 594 C CA . PHE A 1 79 ? 2.665 -11.574 -1.251 1.00 91.12 79 PHE A CA 1
ATOM 595 C C . PHE A 1 79 ? 3.920 -12.121 -1.916 1.00 91.12 79 PHE A C 1
ATOM 597 O O . PHE A 1 79 ? 4.363 -11.566 -2.915 1.00 91.12 79 PHE A O 1
ATOM 604 N N . ASP A 1 80 ? 4.441 -13.254 -1.437 1.00 90.12 80 ASP A N 1
ATOM 605 C CA . ASP A 1 80 ? 5.603 -13.905 -2.051 1.00 90.12 80 ASP A CA 1
ATOM 606 C C . ASP A 1 80 ? 5.315 -14.331 -3.499 1.00 90.12 80 ASP A C 1
ATOM 608 O O . ASP A 1 80 ? 6.160 -14.156 -4.374 1.00 90.12 80 ASP A O 1
ATOM 612 N N . THR A 1 81 ? 4.094 -14.795 -3.788 1.00 91.88 81 THR A N 1
ATOM 613 C CA . THR A 1 81 ? 3.664 -15.131 -5.154 1.00 91.88 81 THR A CA 1
ATOM 614 C C . THR A 1 81 ? 3.655 -13.901 -6.065 1.00 91.88 81 THR A C 1
ATOM 616 O O . THR A 1 81 ? 4.259 -13.934 -7.137 1.00 91.88 81 THR A O 1
ATOM 619 N N . LEU A 1 82 ? 3.014 -12.800 -5.659 1.00 93.50 82 LEU A N 1
ATOM 620 C CA . LEU A 1 82 ? 2.971 -11.559 -6.442 1.00 93.50 82 LEU A CA 1
ATOM 621 C C . LEU A 1 82 ? 4.372 -10.949 -6.598 1.00 93.50 82 LEU A C 1
ATOM 623 O O . LEU A 1 82 ? 4.750 -10.534 -7.697 1.00 93.50 82 LEU A O 1
ATOM 627 N N . ARG A 1 83 ? 5.170 -10.955 -5.526 1.00 90.19 83 ARG A N 1
ATOM 628 C CA . ARG A 1 83 ? 6.562 -10.496 -5.479 1.00 90.19 83 ARG A CA 1
ATOM 629 C C . ARG A 1 83 ? 7.438 -11.271 -6.462 1.00 90.19 83 ARG A C 1
ATOM 631 O O . ARG A 1 83 ? 8.122 -10.626 -7.254 1.00 90.19 83 ARG A O 1
ATOM 638 N N . ASP A 1 84 ? 7.401 -12.604 -6.467 1.00 88.06 84 ASP A N 1
ATOM 639 C CA . ASP A 1 84 ? 8.199 -13.444 -7.379 1.00 88.06 84 ASP A CA 1
ATOM 640 C C . ASP A 1 84 ? 7.770 -13.299 -8.848 1.00 88.06 84 ASP A C 1
ATOM 642 O O . ASP A 1 84 ? 8.608 -13.353 -9.749 1.00 88.06 84 ASP A O 1
ATOM 646 N N . LYS A 1 85 ? 6.474 -13.085 -9.112 1.00 90.25 85 LYS A N 1
ATOM 647 C CA . LYS A 1 85 ? 5.942 -12.885 -10.474 1.00 90.25 85 LYS A CA 1
ATOM 648 C C . LYS A 1 85 ? 6.328 -11.542 -11.094 1.00 90.25 85 LYS A C 1
ATOM 650 O O . LYS A 1 85 ? 6.350 -11.445 -12.318 1.00 90.25 85 LYS A O 1
ATOM 655 N N . SER A 1 86 ? 6.608 -10.536 -10.264 1.00 92.25 86 SER A N 1
ATOM 656 C CA . SER A 1 86 ? 6.722 -9.125 -10.659 1.00 92.25 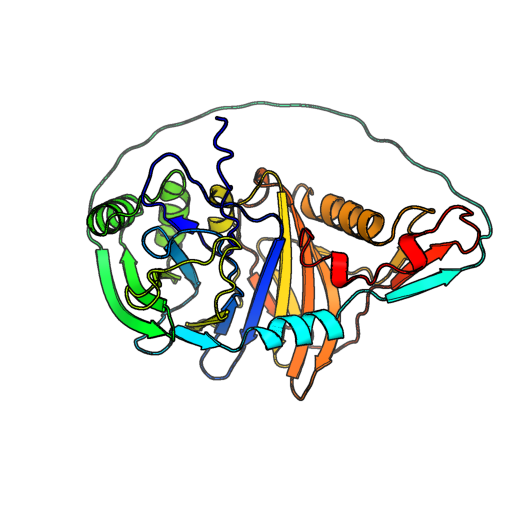86 SER A CA 1
ATOM 657 C C . SER A 1 86 ? 8.088 -8.485 -10.383 1.00 92.25 86 SER A C 1
ATOM 659 O O . SER A 1 86 ? 8.204 -7.261 -10.433 1.00 92.25 86 SER A O 1
ATOM 661 N N . GLN A 1 87 ? 9.127 -9.262 -10.046 1.00 87.56 87 GLN A N 1
ATOM 662 C CA . GLN A 1 87 ? 10.471 -8.693 -9.888 1.00 87.56 87 GLN A CA 1
ATOM 663 C C . GLN A 1 87 ? 10.984 -8.084 -11.205 1.00 87.56 87 GLN A C 1
ATOM 665 O O . GLN A 1 87 ? 10.814 -8.702 -12.261 1.00 87.56 87 GLN A O 1
ATOM 670 N N . PRO A 1 88 ? 11.710 -6.950 -11.146 1.00 85.88 88 PRO A N 1
ATOM 671 C CA . PRO A 1 88 ? 12.528 -6.493 -12.261 1.00 85.88 88 PRO A CA 1
ATOM 672 C C . PRO A 1 88 ? 13.477 -7.595 -12.758 1.00 85.88 88 PRO A C 1
ATOM 674 O O . PRO A 1 88 ? 14.019 -8.371 -11.966 1.00 85.88 88 PRO A O 1
ATOM 677 N N . ARG A 1 89 ? 13.713 -7.674 -14.070 1.00 84.44 89 ARG A N 1
ATOM 678 C CA . ARG A 1 89 ? 14.601 -8.687 -14.665 1.00 84.44 89 ARG A CA 1
ATOM 679 C C . ARG A 1 89 ? 16.002 -8.147 -14.909 1.00 84.44 89 ARG A C 1
ATOM 681 O O . ARG A 1 89 ? 16.170 -7.098 -15.519 1.00 84.44 89 ARG A O 1
ATOM 688 N N . LEU A 1 90 ? 17.021 -8.918 -14.535 1.00 82.19 90 LEU A N 1
ATOM 689 C CA . LEU A 1 90 ? 18.403 -8.621 -14.918 1.00 82.19 90 LEU A CA 1
ATOM 690 C C . LEU A 1 90 ? 18.649 -9.003 -16.386 1.00 82.19 90 LEU A C 1
ATOM 692 O O . LEU A 1 90 ? 18.477 -10.167 -16.760 1.00 82.19 90 LEU A O 1
ATOM 696 N N . ILE A 1 91 ? 19.111 -8.050 -17.194 1.00 80.50 91 ILE A N 1
ATOM 697 C CA . ILE A 1 91 ? 19.627 -8.277 -18.552 1.00 80.50 91 ILE A CA 1
ATOM 698 C C . ILE A 1 91 ? 21.134 -8.001 -18.574 1.00 80.50 91 ILE A C 1
ATOM 700 O O . ILE A 1 91 ? 21.637 -7.209 -17.784 1.00 80.50 91 ILE A O 1
ATOM 704 N N . LYS A 1 92 ? 21.887 -8.679 -19.446 1.00 74.69 92 LYS A N 1
ATOM 705 C CA . LYS A 1 92 ? 23.353 -8.552 -19.509 1.00 74.69 92 LYS A CA 1
ATOM 706 C C . LYS A 1 92 ? 23.816 -8.034 -20.859 1.00 74.69 92 LYS A C 1
ATOM 708 O O . LYS A 1 92 ? 23.456 -8.614 -21.884 1.00 74.69 92 LYS A O 1
ATOM 713 N N . THR A 1 93 ? 24.697 -7.037 -20.831 1.00 62.78 93 THR A N 1
ATOM 714 C CA . THR A 1 93 ? 25.213 -6.378 -22.033 1.00 62.78 93 THR A CA 1
ATOM 715 C C . THR A 1 93 ? 26.736 -6.265 -22.022 1.00 62.78 93 THR A C 1
ATOM 717 O O . THR A 1 93 ? 27.395 -6.096 -20.994 1.00 62.78 93 THR A O 1
ATOM 720 N N . GLN A 1 94 ? 27.313 -6.362 -23.219 1.00 50.25 94 GLN A N 1
ATOM 721 C CA . GLN A 1 94 ? 28.728 -6.125 -23.480 1.00 50.25 94 GLN A CA 1
ATOM 722 C C . GLN A 1 94 ? 28.936 -4.644 -23.821 1.00 50.25 94 GLN A C 1
ATOM 724 O O . GLN A 1 94 ? 28.478 -4.169 -24.860 1.00 50.25 94 GLN A O 1
ATOM 729 N N . MET A 1 95 ? 29.605 -3.918 -22.921 1.00 47.00 95 MET A N 1
ATOM 730 C CA . MET A 1 95 ? 29.695 -2.454 -22.937 1.00 47.00 95 MET A CA 1
ATOM 731 C C . MET A 1 95 ? 30.291 -1.885 -24.237 1.00 47.00 95 MET A C 1
ATOM 733 O O . MET A 1 95 ? 31.348 -2.322 -24.701 1.00 47.00 95 MET A O 1
ATOM 737 N N . GLN A 1 96 ? 29.679 -0.821 -24.763 1.00 37.25 96 GLN A N 1
ATOM 738 C CA . GLN A 1 96 ? 30.292 0.066 -25.752 1.00 37.25 96 GLN A CA 1
ATOM 739 C C . GLN A 1 96 ? 30.193 1.509 -25.233 1.00 37.25 96 GLN A C 1
ATOM 741 O O . GLN A 1 96 ? 29.105 2.036 -25.047 1.00 37.25 96 GLN A O 1
ATOM 746 N N . SER A 1 97 ? 31.339 2.110 -24.904 1.00 33.88 97 SER A N 1
ATOM 747 C CA . SER A 1 97 ? 31.406 3.269 -24.001 1.00 33.88 97 SER A CA 1
ATOM 748 C C . SER A 1 97 ? 31.036 4.612 -24.650 1.00 33.88 97 SER A C 1
ATOM 750 O O . SER A 1 97 ? 31.560 4.961 -25.710 1.00 33.88 97 SER A O 1
ATOM 752 N N . GLY A 1 98 ? 30.224 5.411 -23.950 1.00 32.25 98 GLY A N 1
ATOM 753 C CA . GLY A 1 98 ? 30.026 6.837 -24.217 1.00 32.25 98 GLY A CA 1
ATOM 754 C C . GLY A 1 98 ? 29.027 7.474 -23.246 1.00 32.25 98 GLY A C 1
ATOM 755 O O . GLY A 1 98 ? 27.873 7.072 -23.220 1.00 32.25 98 GLY A O 1
ATOM 756 N N . GLY A 1 99 ? 29.448 8.479 -22.472 1.00 30.28 99 GLY A N 1
ATOM 757 C CA . GLY A 1 99 ? 28.587 9.160 -21.494 1.00 30.28 99 GLY A CA 1
ATOM 758 C C . GLY A 1 99 ? 28.918 10.645 -21.318 1.00 30.28 99 GLY A C 1
ATOM 759 O O . GLY A 1 99 ? 29.934 11.130 -21.823 1.00 30.28 99 GLY A O 1
ATOM 760 N N . SER A 1 100 ? 28.054 11.380 -20.613 1.00 28.94 100 SER A N 1
ATOM 761 C CA . SER A 1 100 ? 28.282 12.752 -20.123 1.00 28.94 100 SER A CA 1
ATOM 762 C C . SER A 1 100 ? 27.229 13.125 -19.074 1.00 28.94 100 SER A C 1
ATOM 764 O O . SER A 1 100 ? 26.040 12.970 -19.329 1.00 28.94 100 SER A O 1
ATOM 766 N N . GLY A 1 101 ? 27.662 13.637 -17.918 1.00 26.88 101 GLY A N 1
ATOM 767 C CA . GLY A 1 101 ? 26.775 14.129 -16.855 1.00 26.88 101 GLY A CA 1
ATOM 768 C C . GLY A 1 101 ? 26.482 15.633 -16.945 1.00 26.88 101 GLY A C 1
ATOM 769 O O . GLY A 1 101 ? 27.172 16.376 -17.646 1.00 26.88 101 GLY A O 1
ATOM 770 N N . ILE A 1 102 ? 25.476 16.085 -16.192 1.00 26.89 102 ILE A N 1
ATOM 771 C CA . ILE A 1 102 ? 25.072 17.492 -16.022 1.00 26.89 102 ILE A CA 1
ATOM 772 C C . ILE A 1 102 ? 24.881 17.746 -14.514 1.00 26.89 102 ILE A C 1
ATOM 774 O O . ILE A 1 102 ? 24.474 16.837 -13.798 1.00 26.89 102 ILE A O 1
ATOM 778 N N . GLY A 1 103 ? 25.211 18.945 -14.016 1.00 24.61 103 GLY A N 1
ATOM 779 C CA . GLY A 1 103 ? 25.136 19.298 -12.586 1.00 24.61 103 GLY A CA 1
ATOM 780 C C . GLY A 1 103 ? 24.150 20.432 -12.264 1.00 24.61 103 GLY A C 1
ATOM 781 O O . GLY A 1 103 ? 23.835 21.247 -13.132 1.00 24.61 103 GLY A O 1
ATOM 782 N N . CYS A 1 104 ? 23.703 20.493 -11.004 1.00 23.81 104 CYS A N 1
ATOM 783 C CA . CYS A 1 104 ? 22.656 21.397 -10.490 1.00 23.81 104 CYS A CA 1
ATOM 784 C C . CYS A 1 104 ? 23.184 22.446 -9.473 1.00 23.81 104 CYS A C 1
ATOM 786 O O . CYS A 1 104 ? 24.372 22.458 -9.150 1.00 23.81 104 CYS A O 1
ATOM 788 N N . GLY A 1 105 ? 22.307 23.341 -8.980 1.00 24.14 105 GLY A N 1
ATOM 789 C CA . GLY A 1 105 ? 22.615 24.423 -8.019 1.00 24.14 105 GLY A CA 1
ATOM 790 C C . GLY A 1 105 ? 21.380 24.970 -7.262 1.00 24.14 105 GLY A C 1
ATOM 791 O O . GLY A 1 105 ? 20.262 24.554 -7.543 1.00 24.14 105 GLY A O 1
ATOM 792 N N . GLU A 1 106 ? 21.586 25.893 -6.308 1.00 24.25 106 GLU A N 1
ATOM 793 C CA . GLU A 1 106 ? 20.833 26.038 -5.027 1.00 24.25 106 GLU A CA 1
ATOM 794 C C . GLU A 1 106 ? 20.559 27.545 -4.659 1.00 24.25 106 GLU A C 1
ATOM 796 O O . GLU A 1 106 ? 21.101 28.407 -5.353 1.00 24.25 106 GLU A O 1
ATOM 801 N N . THR A 1 107 ? 19.784 28.033 -3.655 1.00 25.12 107 THR A N 1
ATOM 802 C CA . THR A 1 107 ? 19.046 27.503 -2.463 1.00 25.12 107 THR A CA 1
ATOM 803 C C . THR A 1 107 ? 17.937 28.503 -1.990 1.00 25.12 107 THR A C 1
ATOM 805 O O . THR A 1 107 ? 18.005 29.683 -2.328 1.00 25.12 107 THR A O 1
ATOM 808 N N . ALA A 1 108 ? 17.073 28.080 -1.037 1.00 24.81 108 ALA A N 1
ATOM 809 C CA . ALA A 1 108 ? 16.585 28.841 0.156 1.00 24.81 108 ALA A CA 1
ATOM 810 C C . ALA A 1 108 ? 15.434 29.893 0.052 1.00 24.81 108 ALA A C 1
ATOM 812 O O . ALA A 1 108 ? 15.303 30.577 -0.953 1.00 24.81 108 ALA A O 1
ATOM 813 N N . SER A 1 109 ? 14.634 30.197 1.108 1.00 24.38 109 SER A N 1
ATOM 814 C CA . SER A 1 109 ? 14.255 29.484 2.371 1.00 24.38 109 SER A CA 1
ATOM 815 C C . SER A 1 109 ? 13.233 30.290 3.236 1.00 24.38 109 SER A C 1
ATOM 817 O O . SER A 1 109 ? 13.178 31.508 3.086 1.00 24.38 109 SER A O 1
ATOM 819 N N . LYS A 1 110 ? 12.622 29.635 4.256 1.00 23.50 110 LYS A N 1
ATOM 820 C CA . LYS A 1 110 ? 11.991 30.163 5.518 1.00 23.50 110 LYS A CA 1
ATOM 821 C C . LYS A 1 110 ? 10.586 30.815 5.448 1.00 23.50 110 LYS A C 1
ATOM 823 O O . LYS A 1 110 ? 10.366 31.641 4.582 1.00 23.50 110 LYS A O 1
ATOM 828 N N . SER A 1 111 ? 9.649 30.691 6.409 1.00 22.80 111 SER A N 1
ATOM 829 C CA . SER A 1 111 ? 9.449 29.966 7.696 1.00 22.80 111 SER A CA 1
ATOM 830 C C . SER A 1 111 ? 8.198 30.574 8.418 1.00 22.80 111 SER A C 1
ATOM 832 O O . SER A 1 111 ? 7.868 31.721 8.121 1.00 22.80 111 SER A O 1
ATOM 834 N N . MET A 1 112 ? 7.620 29.880 9.425 1.00 22.47 112 MET A N 1
ATOM 835 C CA . MET A 1 112 ? 6.545 30.284 10.390 1.00 22.47 112 MET A CA 1
ATOM 836 C C . MET A 1 112 ? 5.077 30.274 9.883 1.00 22.47 112 MET A C 1
ATOM 838 O O . MET A 1 112 ? 4.840 30.608 8.729 1.00 22.47 112 MET A O 1
ATOM 842 N N . GLY A 1 113 ? 4.057 29.930 10.699 1.00 21.64 113 GLY A N 1
ATOM 843 C CA . GLY A 1 113 ? 4.039 29.557 12.136 1.00 21.64 113 GLY A CA 1
ATOM 844 C C . GLY A 1 113 ? 2.670 29.034 12.658 1.00 21.64 113 GLY A C 1
ATOM 845 O O . GLY A 1 113 ? 1.747 28.867 11.872 1.00 21.64 113 GLY A O 1
ATOM 846 N N . ASP A 1 114 ? 2.585 28.776 13.972 1.00 21.39 114 ASP A N 1
ATOM 847 C CA . ASP A 1 114 ? 1.551 28.029 14.748 1.00 21.39 114 ASP A CA 1
ATOM 848 C C . ASP A 1 114 ? 0.292 28.836 15.194 1.00 21.39 114 ASP A C 1
ATOM 850 O O . ASP A 1 114 ? 0.382 30.061 15.291 1.00 21.39 114 ASP A O 1
ATOM 854 N N . PHE A 1 115 ? -0.845 28.153 15.470 1.00 22.80 115 PHE A N 1
ATOM 855 C CA . PHE A 1 115 ? -1.704 28.310 16.681 1.00 22.80 115 PHE A CA 1
ATOM 856 C C . PHE A 1 115 ? -2.897 27.308 16.753 1.00 22.80 115 PHE A C 1
ATOM 858 O O . PHE A 1 115 ? -3.485 26.964 15.731 1.00 22.80 115 PHE A O 1
ATOM 865 N N . SER A 1 116 ? -3.301 26.914 17.977 1.00 22.78 116 SER A N 1
ATOM 866 C CA . SER A 1 116 ? -4.316 25.879 18.326 1.00 22.78 116 SER A CA 1
ATOM 867 C C . SER A 1 116 ? -5.598 26.423 19.013 1.00 22.78 116 SER A C 1
ATOM 869 O O . SER A 1 116 ? -5.552 27.494 19.625 1.00 22.78 116 SER A O 1
ATOM 871 N N . SER A 1 117 ? -6.713 25.663 18.969 1.00 24.44 117 SER A N 1
ATOM 872 C CA . SER A 1 117 ? -7.763 25.599 20.023 1.00 24.44 117 SER A CA 1
ATOM 873 C C . SER A 1 117 ? -8.741 24.414 19.827 1.00 24.44 117 SER A C 1
ATOM 875 O O . SER A 1 117 ? -8.968 24.033 18.682 1.00 24.44 117 SER A O 1
ATOM 877 N N . ASP A 1 118 ? -9.342 23.888 20.910 1.00 23.67 118 ASP A N 1
ATOM 878 C CA . ASP A 1 118 ? -10.120 22.623 20.947 1.00 23.67 118 ASP A CA 1
ATOM 879 C C . ASP A 1 118 ? -11.651 22.776 21.157 1.00 23.67 118 ASP A C 1
ATOM 881 O O . ASP A 1 118 ? -12.104 23.764 21.740 1.00 23.67 118 ASP A O 1
ATOM 885 N N . GLU A 1 119 ? -12.423 21.770 20.714 1.00 27.36 119 GLU A N 1
ATOM 886 C CA . GLU A 1 119 ? -13.706 21.349 21.313 1.00 27.36 119 GLU A CA 1
ATOM 887 C C . GLU A 1 119 ? -13.823 19.806 21.264 1.00 27.36 119 GLU A C 1
ATOM 889 O O . GLU A 1 119 ? -13.529 19.189 20.241 1.00 27.36 119 GLU A O 1
ATOM 894 N N . SER A 1 120 ? -14.293 19.181 22.350 1.00 28.44 120 SER A N 1
ATOM 895 C CA . SER A 1 120 ? -14.327 17.717 22.540 1.00 28.44 120 SER A CA 1
ATOM 896 C C . SER A 1 120 ? -15.704 17.082 22.290 1.00 28.44 120 SER A C 1
ATOM 898 O O . SER A 1 120 ? -16.709 17.507 22.868 1.00 28.44 120 SER A O 1
ATOM 900 N N . LEU A 1 121 ? -15.739 16.009 21.488 1.00 40.44 121 LEU A N 1
ATOM 901 C CA . LEU A 1 121 ? -16.877 15.086 21.315 1.00 40.44 121 LEU A CA 1
ATOM 902 C C . LEU A 1 121 ? -16.382 13.617 21.214 1.00 40.44 121 LEU A C 1
ATOM 904 O O . LEU A 1 121 ? -15.281 13.331 21.671 1.00 40.44 121 LEU A O 1
ATOM 908 N N . ASN A 1 122 ? -17.206 12.650 20.782 1.00 53.09 122 ASN A N 1
ATOM 909 C CA . ASN A 1 122 ? -17.069 11.243 21.219 1.00 53.09 122 ASN A CA 1
ATOM 910 C C . ASN A 1 122 ? -16.524 10.276 20.142 1.00 53.09 122 ASN A C 1
ATOM 912 O O . ASN A 1 122 ? -16.514 10.573 18.949 1.00 53.09 122 ASN A O 1
ATOM 916 N N . VAL A 1 123 ? -16.132 9.073 20.585 1.00 68.75 123 VAL A N 1
ATOM 917 C CA . VAL A 1 123 ? -15.842 7.896 19.738 1.00 68.75 123 VAL A CA 1
ATOM 918 C C . VAL A 1 123 ? -16.978 6.875 19.855 1.00 68.75 123 VAL A C 1
ATOM 920 O O . VAL A 1 123 ? -17.502 6.647 20.948 1.00 68.75 123 VAL A O 1
ATOM 923 N N . GLU A 1 124 ? -17.327 6.224 18.745 1.00 79.50 124 GLU A N 1
ATOM 924 C CA . GLU A 1 124 ? -18.249 5.085 18.683 1.00 79.50 124 GLU A CA 1
ATOM 925 C C . GLU A 1 124 ? -17.550 3.859 18.067 1.00 79.50 124 GLU A C 1
ATOM 927 O O . GLU A 1 124 ? -16.962 3.943 16.988 1.00 79.50 124 GLU A O 1
ATOM 932 N N . VAL A 1 125 ? -17.639 2.704 18.738 1.00 78.00 125 VAL A N 1
ATOM 933 C CA . VAL A 1 125 ? -17.223 1.406 18.178 1.00 78.00 125 VAL A CA 1
ATOM 934 C C . VAL A 1 125 ? -18.365 0.883 17.306 1.00 78.00 125 VAL A C 1
ATOM 936 O O . VAL A 1 125 ? -19.424 0.522 17.819 1.00 78.00 125 VAL A O 1
ATOM 939 N N . THR A 1 126 ? -18.168 0.861 15.989 1.00 80.50 126 THR A N 1
ATOM 940 C CA . THR A 1 126 ? -19.213 0.541 15.002 1.00 80.50 126 THR A CA 1
ATOM 941 C C . THR A 1 126 ? -19.272 -0.947 14.652 1.00 80.50 126 THR A C 1
ATOM 943 O O . THR A 1 126 ? -20.345 -1.461 14.334 1.00 80.50 126 THR A O 1
ATOM 946 N N . ALA A 1 127 ? -18.144 -1.656 14.754 1.00 78.31 127 ALA A N 1
ATOM 947 C CA . ALA A 1 127 ? -18.049 -3.111 14.643 1.00 78.31 127 ALA A CA 1
ATOM 948 C C . ALA A 1 127 ? -16.848 -3.638 15.447 1.00 78.31 127 ALA A C 1
ATOM 950 O O . ALA A 1 127 ? -15.908 -2.902 15.732 1.00 78.31 127 ALA A O 1
ATOM 951 N N . GLN A 1 128 ? -16.849 -4.922 15.802 1.00 86.62 128 GLN A N 1
ATOM 952 C CA . GLN A 1 128 ? -15.717 -5.576 16.466 1.00 86.62 128 GLN A CA 1
ATOM 953 C C . GLN A 1 128 ? -15.706 -7.079 16.171 1.00 86.62 128 GLN A C 1
ATOM 955 O O . GLN A 1 128 ? -16.761 -7.670 15.938 1.00 86.62 128 GLN A O 1
ATOM 960 N N . GLY A 1 129 ? -14.540 -7.721 16.220 1.00 85.94 129 GLY A N 1
ATOM 961 C CA . GLY A 1 129 ? -14.440 -9.155 15.956 1.00 85.94 129 GLY A CA 1
ATOM 962 C C . GLY A 1 129 ? -13.029 -9.723 16.057 1.00 85.94 129 GLY A C 1
ATOM 963 O O . GLY A 1 129 ? -12.141 -9.136 16.672 1.00 85.94 129 GLY A O 1
ATOM 964 N N . PHE A 1 130 ? -12.842 -10.8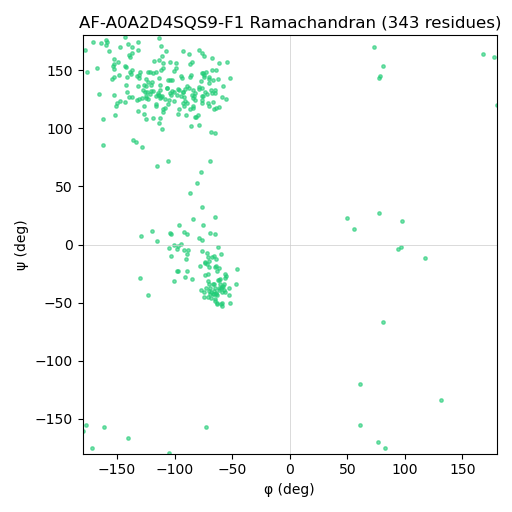92 15.441 1.00 86.31 130 PHE A N 1
ATOM 965 C CA . PHE A 1 130 ? -11.560 -11.589 15.358 1.00 86.31 130 PHE A CA 1
ATOM 966 C C . PHE A 1 130 ? -11.267 -12.021 13.920 1.00 86.31 130 PHE A C 1
ATOM 968 O O . PHE A 1 130 ? -12.169 -12.443 13.194 1.00 86.31 130 PHE A O 1
ATOM 975 N N . ALA A 1 131 ? -9.996 -11.954 13.541 1.00 86.12 131 ALA A N 1
ATOM 976 C CA . ALA A 1 131 ? -9.457 -12.352 12.251 1.00 86.12 131 ALA A CA 1
ATOM 977 C C . ALA A 1 131 ? -8.194 -13.191 12.501 1.00 86.12 131 ALA A C 1
ATOM 979 O O . ALA A 1 131 ? -7.094 -12.659 12.610 1.00 86.12 131 ALA A O 1
ATOM 980 N N . GLY A 1 132 ? -8.351 -14.506 12.669 1.00 85.12 132 GLY A N 1
ATOM 981 C CA . GLY A 1 132 ? -7.233 -15.382 13.033 1.00 85.12 132 GLY A CA 1
ATOM 982 C C . GLY A 1 132 ? -6.625 -14.994 14.393 1.00 85.12 132 GLY A C 1
ATOM 983 O O . GLY A 1 132 ? -7.356 -15.001 15.385 1.00 85.12 132 GLY A O 1
ATOM 984 N N . PRO A 1 133 ? -5.325 -14.639 14.470 1.00 82.88 133 PRO A N 1
ATOM 985 C CA . PRO A 1 133 ? -4.678 -14.196 15.710 1.00 82.88 133 PRO A CA 1
ATOM 986 C C . PRO A 1 133 ? -5.070 -12.773 16.143 1.00 82.88 133 PRO A C 1
ATOM 988 O O . PRO A 1 133 ? -4.801 -12.385 17.285 1.00 82.88 133 PRO A O 1
ATOM 991 N N . PHE A 1 134 ? -5.672 -11.993 15.240 1.00 87.38 134 PHE A N 1
ATOM 992 C CA . PHE A 1 134 ? -6.003 -10.588 15.445 1.00 87.38 134 PHE A CA 1
ATOM 993 C C . PHE A 1 134 ? -7.381 -10.419 16.097 1.00 87.38 134 PHE A C 1
ATOM 995 O O . PHE A 1 134 ? -8.364 -11.012 15.649 1.00 87.38 134 PHE A O 1
ATOM 1002 N N . ALA A 1 135 ? -7.476 -9.554 17.102 1.00 86.12 135 ALA A N 1
ATOM 1003 C CA . ALA A 1 135 ? -8.727 -8.920 17.508 1.00 86.12 135 ALA A CA 1
ATOM 1004 C C . ALA A 1 135 ? -8.831 -7.552 16.817 1.00 86.12 135 ALA A C 1
ATOM 1006 O O . ALA A 1 135 ? -7.811 -6.893 16.617 1.00 86.12 135 ALA A O 1
ATOM 1007 N N . TYR A 1 136 ? -10.036 -7.117 16.445 1.00 88.81 136 TYR A N 1
ATOM 1008 C CA . TYR A 1 136 ? -10.238 -5.809 15.815 1.00 88.81 136 TYR A CA 1
ATOM 1009 C C . TYR A 1 136 ? -11.461 -5.067 16.355 1.00 88.81 136 TYR A C 1
ATOM 1011 O O . TYR A 1 136 ? -12.464 -5.676 16.738 1.00 88.81 136 TYR A O 1
ATOM 1019 N N . GLN A 1 137 ? -11.375 -3.739 16.330 1.00 87.12 137 GLN A N 1
ATOM 1020 C CA . GLN A 1 137 ? -12.455 -2.795 16.604 1.00 87.12 137 GLN A CA 1
ATOM 1021 C C . GLN A 1 137 ? -12.475 -1.758 15.470 1.00 87.12 137 GLN A C 1
ATOM 1023 O O . GLN A 1 137 ? -11.453 -1.145 15.167 1.00 87.12 137 GLN A O 1
ATOM 1028 N N . VAL A 1 138 ? -13.624 -1.593 14.816 1.00 87.38 138 VAL A N 1
ATOM 1029 C CA . VAL A 1 138 ? -13.871 -0.533 13.831 1.00 87.38 138 VAL A CA 1
ATOM 1030 C C . VAL A 1 138 ? -14.485 0.650 14.567 1.00 87.38 138 VAL A C 1
ATOM 1032 O O . VAL A 1 138 ? -15.417 0.484 15.356 1.00 87.38 138 VAL A O 1
ATOM 1035 N N . LEU A 1 139 ? -13.937 1.834 14.327 1.00 86.75 139 LEU A N 1
ATOM 1036 C CA . LEU A 1 139 ? -14.167 3.039 15.105 1.00 86.75 139 LEU A CA 1
ATOM 1037 C C . LEU A 1 139 ? -14.614 4.177 14.185 1.00 86.75 139 LEU A C 1
ATOM 1039 O O . LEU A 1 139 ? -14.037 4.405 13.117 1.00 86.75 139 LEU A O 1
ATOM 1043 N N . SER A 1 140 ? -15.610 4.924 14.649 1.00 78.25 140 SER A N 1
ATOM 1044 C CA . SER A 1 140 ? -15.947 6.258 14.164 1.00 78.25 140 SER A CA 1
ATOM 1045 C C . SER A 1 140 ? -15.545 7.263 15.240 1.00 78.25 140 SER A C 1
ATOM 1047 O O . SER A 1 140 ? -15.974 7.135 16.386 1.00 78.25 140 SER A O 1
ATOM 1049 N N . ALA A 1 141 ? -14.733 8.256 14.887 1.00 74.44 141 ALA A N 1
ATOM 1050 C CA . ALA A 1 141 ? -14.263 9.295 15.800 1.00 74.44 141 ALA A CA 1
ATOM 1051 C C . ALA A 1 141 ? -14.629 10.683 15.263 1.00 74.44 141 ALA A C 1
ATOM 1053 O O . ALA A 1 141 ? -14.528 10.930 14.062 1.00 74.44 141 ALA A O 1
ATOM 1054 N N . GLU A 1 142 ? -15.054 11.583 16.154 1.00 73.88 142 GLU A N 1
ATOM 1055 C CA . GLU A 1 142 ? -15.390 12.972 15.804 1.00 73.88 142 GLU A CA 1
ATOM 1056 C C . GLU A 1 142 ? -14.181 13.933 15.912 1.00 73.88 142 GLU A C 1
ATOM 1058 O O . GLU A 1 142 ? -14.249 15.045 15.391 1.00 73.88 142 GLU A O 1
ATOM 1063 N N . SER A 1 143 ? -13.066 13.502 16.524 1.00 75.62 143 SER A N 1
ATOM 1064 C CA . SER A 1 143 ? -11.751 14.174 16.502 1.00 75.62 143 SER A CA 1
ATOM 1065 C C . SER A 1 143 ? -10.594 13.200 16.794 1.00 75.62 143 SER A C 1
ATOM 1067 O O . SER A 1 143 ? -10.810 12.084 17.280 1.00 75.62 143 SER A O 1
ATOM 1069 N N . GLY A 1 144 ? -9.358 13.628 16.521 1.00 76.25 144 GLY A N 1
ATOM 1070 C CA . GLY A 1 144 ? -8.128 12.916 16.876 1.00 76.25 144 GLY A CA 1
ATOM 1071 C C . GLY A 1 144 ? -7.928 12.793 18.389 1.00 76.25 144 GLY A C 1
ATOM 1072 O O . GLY A 1 144 ? -7.631 11.702 18.864 1.00 76.25 144 GLY A O 1
ATOM 1073 N N . ASP A 1 145 ? -8.196 13.859 19.152 1.00 78.94 145 ASP A N 1
ATOM 1074 C CA . ASP A 1 145 ? -8.202 13.873 20.631 1.00 78.94 145 ASP A CA 1
ATOM 1075 C C . ASP A 1 145 ? -9.164 12.828 21.227 1.00 78.94 145 ASP A C 1
ATOM 1077 O O . ASP A 1 145 ? -8.814 12.107 22.166 1.00 78.94 145 ASP A O 1
ATOM 1081 N N . ALA A 1 146 ? -10.352 12.673 20.633 1.00 77.88 146 ALA A N 1
ATOM 1082 C CA . ALA A 1 146 ? -11.325 11.677 21.066 1.00 77.88 146 ALA A CA 1
ATOM 1083 C C . ALA A 1 146 ? -10.802 10.246 20.841 1.00 77.88 146 ALA A C 1
ATOM 1085 O O . ALA A 1 146 ? -10.936 9.390 21.719 1.00 77.88 146 ALA A O 1
ATOM 1086 N N . LEU A 1 147 ? -10.173 9.989 19.686 1.00 81.06 147 LEU A N 1
ATOM 1087 C CA . LEU A 1 147 ? -9.570 8.692 19.369 1.00 81.06 147 LEU A CA 1
ATOM 1088 C C . LEU A 1 147 ? -8.322 8.406 20.220 1.00 81.06 147 LEU A C 1
ATOM 1090 O O . LEU A 1 147 ? -8.149 7.274 20.663 1.00 81.06 147 LEU A O 1
ATOM 1094 N N . SER A 1 148 ? -7.515 9.430 20.506 1.00 79.69 148 SER A N 1
ATOM 1095 C CA . SER A 1 148 ? -6.369 9.387 21.426 1.00 79.69 148 SER A CA 1
ATOM 1096 C C . SER A 1 148 ? -6.828 8.999 22.835 1.00 79.69 148 SER A C 1
ATOM 1098 O O . SER A 1 148 ? -6.400 7.982 23.371 1.00 79.69 148 SER A O 1
ATOM 1100 N N . THR A 1 149 ? -7.841 9.693 23.367 1.00 79.62 149 THR A N 1
ATOM 1101 C CA . THR A 1 149 ? -8.472 9.395 24.666 1.00 79.62 149 THR A CA 1
ATOM 1102 C C . THR A 1 149 ? -9.068 7.980 24.736 1.00 79.62 149 THR A C 1
ATOM 1104 O O . THR A 1 149 ? -9.029 7.340 25.791 1.00 79.62 149 THR A O 1
ATOM 1107 N N . TRP A 1 150 ? -9.643 7.472 23.639 1.00 83.12 150 TRP A N 1
ATOM 1108 C CA . TRP A 1 150 ? -10.164 6.102 23.590 1.00 83.12 150 TRP A CA 1
ATOM 1109 C C . TRP A 1 150 ? -9.033 5.063 23.592 1.00 83.12 150 TRP A C 1
ATOM 1111 O O . TRP A 1 150 ? -9.089 4.113 24.376 1.00 83.12 150 TRP A O 1
ATOM 1121 N N . LEU A 1 151 ? -7.986 5.271 22.790 1.00 80.94 151 LEU A N 1
ATOM 1122 C CA . LEU A 1 151 ? -6.813 4.395 22.737 1.00 80.94 151 LEU A CA 1
ATOM 1123 C C . LEU A 1 151 ? -6.061 4.366 24.078 1.00 80.94 151 LEU A C 1
ATOM 1125 O O . LEU A 1 151 ? -5.790 3.276 24.586 1.00 80.94 151 LEU A O 1
ATOM 1129 N N . ASP A 1 152 ? -5.863 5.520 24.723 1.00 79.69 152 ASP A N 1
ATOM 1130 C CA . ASP A 1 152 ? -5.309 5.642 26.081 1.00 79.69 152 ASP A CA 1
ATOM 1131 C C . ASP A 1 152 ? -6.083 4.770 27.087 1.00 79.69 152 ASP A C 1
ATOM 1133 O O . ASP A 1 152 ? -5.499 4.156 27.985 1.00 79.69 152 ASP A O 1
ATOM 1137 N N . SER A 1 153 ? -7.412 4.682 26.936 1.00 76.75 153 SER A N 1
ATOM 1138 C CA . SER A 1 153 ? -8.274 3.885 27.818 1.00 76.75 153 SER A CA 1
ATOM 1139 C C . SER A 1 153 ? -8.158 2.370 27.597 1.00 76.75 153 SER A C 1
ATOM 1141 O O . SER A 1 153 ? -8.339 1.606 28.548 1.00 76.75 153 SER A O 1
ATOM 1143 N N . GLU A 1 154 ? -7.778 1.949 26.387 1.00 74.19 154 GLU A N 1
ATOM 1144 C CA . GLU A 1 154 ? -7.438 0.563 26.031 1.00 74.19 154 GLU A CA 1
ATOM 1145 C C . GLU A 1 154 ? -5.941 0.245 26.278 1.00 74.19 154 GLU A C 1
ATOM 1147 O O . GLU A 1 154 ? -5.532 -0.911 26.172 1.00 74.19 154 GLU A O 1
ATOM 1152 N N . GLY A 1 155 ? -5.130 1.242 26.668 1.00 72.12 155 GLY A N 1
ATOM 1153 C CA . GLY A 1 155 ? -3.712 1.102 27.031 1.00 72.12 155 GLY A CA 1
ATOM 1154 C C . GLY A 1 155 ? -2.705 1.433 25.922 1.00 72.12 155 GLY A C 1
ATOM 1155 O O . GLY A 1 155 ? -1.561 0.985 26.004 1.00 72.12 155 GLY A O 1
ATOM 1156 N N . PHE A 1 156 ? -3.119 2.189 24.905 1.00 75.56 156 PHE A N 1
ATOM 1157 C CA . PHE A 1 156 ? -2.369 2.467 23.680 1.00 75.56 156 PHE A CA 1
ATOM 1158 C C . PHE A 1 156 ? -2.204 3.973 23.434 1.00 75.56 156 PHE A C 1
ATOM 1160 O O . PHE A 1 156 ? -3.197 4.681 23.341 1.00 75.56 156 PHE A O 1
ATOM 1167 N N . GLU A 1 157 ? -0.979 4.465 23.243 1.00 73.56 157 GLU A N 1
ATOM 1168 C CA . GLU A 1 157 ? -0.752 5.885 22.917 1.00 73.56 157 GLU A CA 1
ATOM 1169 C C . GLU A 1 157 ? -0.868 6.151 21.397 1.00 73.56 157 GLU A C 1
ATOM 1171 O O . GLU A 1 157 ? -0.475 5.309 20.585 1.00 73.56 157 GLU A O 1
ATOM 1176 N N . LEU A 1 158 ? -1.382 7.330 20.999 1.00 70.88 158 LEU A N 1
ATOM 1177 C CA . LEU A 1 158 ? -1.530 7.762 19.588 1.00 70.88 158 LEU A CA 1
ATOM 1178 C C . LEU A 1 158 ? -0.283 8.505 19.040 1.00 70.88 158 LEU A C 1
ATOM 1180 O O . LEU A 1 158 ? -0.026 8.546 17.829 1.00 70.88 158 LEU A O 1
ATOM 1184 N N . GLY A 1 159 ? 0.517 9.080 19.944 1.00 73.00 159 GLY A N 1
ATOM 1185 C CA . GLY A 1 159 ? 1.736 9.830 19.630 1.00 73.00 159 GLY A CA 1
ATOM 1186 C C . GLY A 1 159 ? 1.495 11.067 18.754 1.00 73.00 159 GLY A C 1
ATOM 1187 O O . GLY A 1 159 ? 0.395 11.606 18.693 1.00 73.00 159 GLY A O 1
ATOM 1188 N N . ASP A 1 160 ? 2.524 11.493 18.013 1.00 74.12 160 ASP A N 1
ATOM 1189 C CA . ASP A 1 160 ? 2.495 12.685 17.139 1.00 74.12 160 ASP A CA 1
ATOM 1190 C C . ASP A 1 160 ? 1.506 12.587 15.940 1.00 74.12 160 ASP A C 1
ATOM 1192 O O . ASP A 1 160 ? 1.533 13.426 15.038 1.00 74.12 160 ASP A O 1
ATOM 1196 N N . THR A 1 161 ? 0.650 11.558 15.881 1.00 76.69 161 THR A N 1
ATOM 1197 C CA . THR A 1 161 ? -0.237 11.260 14.739 1.00 76.69 161 THR A CA 1
ATOM 1198 C C . THR A 1 161 ? -1.607 11.962 14.828 1.00 76.69 161 THR A C 1
ATOM 1200 O O . THR A 1 161 ? -2.356 11.950 13.852 1.00 76.69 161 THR A O 1
ATOM 1203 N N . GLU A 1 162 ? -1.941 12.616 15.950 1.00 80.88 162 GLU A N 1
ATOM 1204 C CA . GLU A 1 162 ? -3.262 13.232 16.214 1.00 80.88 162 GLU A CA 1
ATOM 1205 C C . GLU A 1 162 ? -3.731 14.180 15.098 1.00 80.88 162 GLU A C 1
ATOM 1207 O O . GLU A 1 162 ? -4.814 13.984 14.546 1.00 80.88 162 GLU A O 1
ATOM 1212 N N . GLN A 1 163 ? -2.887 15.131 14.673 1.00 85.50 163 GLN A N 1
ATOM 1213 C CA . GLN A 1 163 ? -3.223 16.073 13.591 1.00 85.50 163 GLN A CA 1
ATOM 1214 C C . GLN A 1 163 ? -3.539 15.352 12.269 1.00 85.50 163 GLN A C 1
ATOM 1216 O O . GLN A 1 163 ? -4.435 15.755 11.532 1.00 85.50 163 GLN A O 1
ATOM 1221 N N . THR A 1 164 ? -2.818 14.269 11.960 1.00 88.06 164 THR A N 1
ATOM 1222 C CA . THR A 1 164 ? -3.062 13.485 10.737 1.00 88.06 164 THR A CA 1
ATOM 1223 C C . THR A 1 164 ? -4.435 12.811 10.787 1.00 88.06 164 THR A C 1
ATOM 1225 O O . THR A 1 164 ? -5.105 12.695 9.765 1.00 88.06 164 THR A O 1
ATOM 1228 N N . ILE A 1 165 ? -4.892 12.407 11.974 1.00 87.56 165 ILE A N 1
ATOM 1229 C CA . ILE A 1 165 ? -6.223 11.829 12.172 1.00 87.56 165 ILE A CA 1
ATOM 1230 C C . ILE A 1 165 ? -7.318 12.898 12.101 1.00 87.56 165 ILE A C 1
ATOM 1232 O O . ILE A 1 165 ? -8.330 12.656 11.446 1.00 87.56 165 ILE A O 1
ATOM 1236 N N . ASP A 1 166 ? -7.108 14.088 12.673 1.00 88.06 166 ASP A N 1
ATOM 1237 C CA . ASP A 1 166 ? -8.021 15.227 12.483 1.00 88.06 166 ASP A CA 1
ATOM 1238 C C . ASP A 1 166 ? -8.195 15.578 10.994 1.00 88.06 166 ASP A C 1
ATOM 1240 O O . ASP A 1 166 ? -9.312 15.844 10.548 1.00 88.06 166 ASP A O 1
ATOM 1244 N N . GLU A 1 167 ? -7.123 15.514 10.193 1.00 91.12 167 GLU A N 1
ATOM 1245 C CA . GLU A 1 167 ? -7.204 15.685 8.737 1.00 91.12 167 GLU A CA 1
ATOM 1246 C C . GLU A 1 167 ? -8.133 14.638 8.094 1.00 91.12 167 GLU A C 1
ATOM 1248 O O . GLU A 1 167 ? -9.095 15.025 7.426 1.00 91.12 167 GLU A O 1
ATOM 1253 N N . TYR A 1 168 ? -7.932 13.338 8.356 1.00 91.56 168 TYR A N 1
ATOM 1254 C CA . TYR A 1 168 ? -8.810 12.266 7.851 1.00 91.56 168 TYR A CA 1
ATOM 1255 C C . TYR A 1 168 ? -10.275 12.419 8.294 1.00 91.56 168 TYR A C 1
ATOM 1257 O O . TYR A 1 168 ? -11.187 12.202 7.494 1.00 91.56 168 TYR A O 1
ATOM 1265 N N . ILE A 1 169 ? -10.521 12.804 9.550 1.00 89.38 169 ILE A N 1
ATOM 1266 C CA . ILE A 1 169 ? -11.877 13.037 10.074 1.00 89.38 169 ILE A CA 1
ATOM 1267 C C . ILE A 1 169 ? -12.520 14.244 9.372 1.00 89.38 169 ILE A C 1
ATOM 1269 O O . ILE A 1 169 ? -13.694 14.186 9.003 1.00 89.38 169 ILE A O 1
ATOM 1273 N N . SER A 1 170 ? -11.751 15.310 9.119 1.00 90.62 170 SER A N 1
ATOM 1274 C CA . SER A 1 170 ? -12.229 16.517 8.429 1.00 90.62 170 SER A CA 1
ATOM 1275 C C . SER A 1 170 ? -12.505 16.312 6.932 1.00 90.62 170 SER A C 1
ATOM 1277 O O . SER A 1 170 ? -13.409 16.944 6.381 1.00 90.62 170 SER A O 1
ATOM 1279 N N . GLU A 1 171 ? -11.762 15.415 6.276 1.00 92.19 171 GLU A N 1
ATOM 1280 C CA . GLU A 1 171 ? -12.040 14.942 4.915 1.00 92.19 171 GLU A CA 1
ATOM 1281 C C . GLU A 1 171 ? -13.306 14.072 4.872 1.00 92.19 171 GLU A C 1
ATOM 1283 O O . GLU A 1 171 ? -14.136 14.218 3.969 1.00 92.19 171 GLU A O 1
ATOM 1288 N N . GLY A 1 172 ? -13.456 13.192 5.866 1.00 90.38 172 GLY A N 1
ATOM 1289 C CA . GLY A 1 172 ? -14.556 12.244 5.990 1.00 90.38 172 GLY A CA 1
ATOM 1290 C C . GLY A 1 172 ? -14.490 11.076 4.999 1.00 90.38 172 GLY A C 1
ATOM 1291 O O . GLY A 1 172 ? -13.710 11.053 4.048 1.00 90.38 172 GLY A O 1
ATOM 1292 N N . GLY A 1 173 ? -15.348 10.074 5.215 1.00 90.94 173 GLY A N 1
ATOM 1293 C CA . GLY A 1 173 ? -15.414 8.889 4.349 1.00 90.94 173 GLY A CA 1
ATOM 1294 C C . GLY A 1 173 ? -14.301 7.862 4.590 1.00 90.94 173 GLY A C 1
ATOM 1295 O O . GLY A 1 173 ? -13.956 7.120 3.670 1.00 90.94 173 GLY A O 1
ATOM 1296 N N . TYR A 1 174 ? -13.766 7.803 5.811 1.00 93.44 174 TYR A N 1
ATOM 1297 C CA . TYR A 1 174 ? -12.830 6.774 6.268 1.00 93.44 174 TYR A CA 1
ATOM 1298 C C . TYR A 1 174 ? -13.372 6.063 7.515 1.00 93.44 174 TYR A C 1
ATOM 1300 O O . TYR A 1 174 ? -14.052 6.676 8.338 1.00 93.44 174 TYR A O 1
ATOM 1308 N N . SER A 1 175 ? -13.027 4.786 7.662 1.00 92.38 175 SER A N 1
ATOM 1309 C CA . SER A 1 175 ? -13.159 3.998 8.888 1.00 92.38 175 SER A CA 1
ATOM 1310 C C . SER A 1 175 ? -11.784 3.834 9.539 1.00 92.38 175 SER A C 1
ATOM 1312 O O . SER A 1 175 ? -10.791 3.602 8.844 1.00 92.38 175 SER A O 1
ATOM 1314 N N . PHE A 1 176 ? -11.725 3.892 10.869 1.00 92.50 176 PHE A N 1
ATOM 1315 C CA . PHE A 1 176 ? -10.511 3.602 11.633 1.00 92.50 176 PHE A CA 1
ATOM 1316 C C . PHE A 1 176 ? -10.604 2.178 12.184 1.00 92.50 176 PHE A C 1
ATOM 1318 O O . PHE A 1 176 ? -11.565 1.848 12.872 1.00 92.50 176 PHE A O 1
ATOM 1325 N N . VAL A 1 177 ? -9.635 1.317 11.879 1.00 91.19 177 VAL A N 1
ATOM 1326 C CA . VAL A 1 177 ? -9.615 -0.079 12.338 1.00 91.19 177 VAL A CA 1
ATOM 1327 C C . VAL A 1 177 ? -8.446 -0.258 13.298 1.00 91.19 177 VAL A C 1
ATOM 1329 O O . VAL A 1 177 ? -7.293 -0.318 12.875 1.00 91.19 177 VAL A O 1
ATOM 1332 N N . ALA A 1 178 ? -8.747 -0.330 14.594 1.00 88.81 178 ALA A N 1
ATOM 1333 C CA . ALA A 1 178 ? -7.779 -0.673 15.627 1.00 88.81 178 ALA A CA 1
ATOM 1334 C C . ALA A 1 178 ? -7.672 -2.200 15.740 1.00 88.81 178 ALA A C 1
ATOM 1336 O O . ALA A 1 178 ? -8.681 -2.896 15.871 1.00 88.81 178 ALA A O 1
ATOM 1337 N N . VAL A 1 179 ? -6.449 -2.722 15.682 1.00 87.81 179 VAL A N 1
ATOM 1338 C CA . VAL A 1 179 ? -6.137 -4.155 15.634 1.00 87.81 179 VAL A CA 1
ATOM 1339 C C . VAL A 1 179 ? -5.138 -4.499 16.735 1.00 87.81 179 VAL A C 1
ATOM 1341 O O . VAL A 1 179 ? -4.124 -3.824 16.872 1.00 87.81 179 VAL A O 1
ATOM 1344 N N . THR A 1 180 ? -5.390 -5.563 17.493 1.00 84.88 180 THR A N 1
ATOM 1345 C CA . THR A 1 180 ? -4.504 -6.073 18.556 1.00 84.88 180 THR A CA 1
ATOM 1346 C C . THR A 1 180 ? -4.302 -7.585 18.416 1.00 84.88 180 THR A C 1
ATOM 1348 O O . THR A 1 180 ? -4.998 -8.244 17.639 1.00 84.88 180 THR A O 1
ATOM 1351 N N . LEU A 1 181 ? -3.336 -8.167 19.135 1.00 81.50 181 LEU A N 1
ATOM 1352 C CA . LEU A 1 181 ? -3.130 -9.622 19.161 1.00 81.50 181 LEU A CA 1
ATOM 1353 C C . LEU A 1 181 ? -3.873 -10.281 20.330 1.00 81.50 181 LEU A C 1
ATOM 1355 O O . LEU A 1 181 ? -3.961 -9.734 21.428 1.00 81.50 181 LEU A O 1
ATOM 1359 N N . THR A 1 182 ? -4.407 -11.482 20.105 1.00 76.31 182 THR A N 1
ATOM 1360 C CA . THR A 1 182 ? -5.164 -12.208 21.138 1.00 76.31 182 THR A CA 1
ATOM 1361 C C . THR A 1 182 ? -4.259 -12.816 22.229 1.00 76.31 182 THR A C 1
ATOM 1363 O O . THR A 1 182 ? -3.169 -13.302 21.927 1.00 76.31 182 THR A O 1
ATOM 1366 N N . PRO A 1 183 ? -4.695 -12.889 23.508 1.00 57.69 183 PRO A N 1
ATOM 1367 C CA . PRO A 1 183 ? -3.859 -13.415 24.599 1.00 57.69 183 PRO A CA 1
ATOM 1368 C C . PRO A 1 183 ? -3.464 -14.899 24.498 1.00 57.69 183 PRO A C 1
ATOM 1370 O O . PRO A 1 183 ? -2.594 -15.349 25.247 1.00 57.69 183 PRO A O 1
ATOM 1373 N N . GLU A 1 184 ? -4.075 -15.683 23.604 1.00 57.91 184 GLU A N 1
ATOM 1374 C CA . GLU A 1 184 ? -3.672 -17.081 23.371 1.00 57.91 184 GLU A CA 1
ATOM 1375 C C . GLU A 1 184 ? -2.323 -17.184 22.621 1.00 57.91 184 GLU A C 1
ATOM 1377 O O . GLU A 1 184 ? -1.649 -18.209 22.711 1.00 57.91 184 GLU A O 1
ATOM 1382 N N . ASP A 1 185 ? -1.874 -16.087 21.995 1.00 56.31 185 ASP A N 1
ATOM 1383 C CA . ASP A 1 185 ? -0.583 -15.929 21.307 1.00 56.31 185 ASP A CA 1
ATOM 1384 C C . ASP A 1 185 ? 0.559 -15.376 22.195 1.00 56.31 185 ASP A C 1
ATOM 1386 O O . ASP A 1 185 ? 1.626 -15.021 21.693 1.00 56.31 185 ASP A O 1
ATOM 1390 N N . SER A 1 186 ? 0.363 -15.298 23.516 1.00 50.84 186 SER A N 1
ATOM 1391 C CA . SER A 1 186 ? 1.205 -14.589 24.509 1.00 50.84 186 SER A CA 1
ATOM 1392 C C . SER A 1 186 ? 2.652 -15.098 24.730 1.00 50.84 186 SER A C 1
ATOM 1394 O O . SER A 1 186 ? 3.246 -14.859 25.780 1.00 50.84 186 SER A O 1
ATOM 1396 N N . GLN A 1 187 ? 3.263 -15.791 23.764 1.00 51.62 187 GLN A N 1
ATOM 1397 C CA . GLN A 1 187 ? 4.683 -16.172 23.787 1.00 51.62 187 GLN A CA 1
ATOM 1398 C C . GLN A 1 187 ? 5.353 -15.929 22.427 1.00 51.62 187 GLN A C 1
ATOM 1400 O O . GLN A 1 187 ? 5.429 -16.827 21.583 1.00 51.62 187 GLN A O 1
ATOM 1405 N N . THR A 1 188 ? 5.909 -14.731 22.245 1.00 51.38 188 THR A N 1
ATOM 1406 C CA . THR A 1 188 ? 6.768 -14.415 21.098 1.00 51.38 188 THR A CA 1
ATOM 1407 C C . THR A 1 188 ? 8.086 -15.211 21.178 1.00 51.38 188 THR A C 1
ATOM 1409 O O . THR A 1 188 ? 8.742 -15.223 22.226 1.00 51.38 188 THR A O 1
ATOM 1412 N N . PRO A 1 189 ? 8.518 -15.898 20.101 1.00 55.44 189 PRO A N 1
ATOM 1413 C CA . PRO A 1 189 ? 9.853 -16.494 20.021 1.00 55.44 189 PRO A CA 1
ATOM 1414 C C . PRO A 1 189 ? 10.970 -15.442 20.120 1.00 55.44 189 PRO A C 1
ATOM 1416 O O . PRO A 1 189 ? 10.782 -14.293 19.736 1.00 55.44 189 PRO A O 1
ATOM 1419 N N . GLN A 1 190 ? 12.179 -15.831 20.547 1.00 51.44 190 GLN A N 1
ATOM 1420 C CA . GLN A 1 190 ? 13.320 -14.893 20.623 1.00 51.44 190 GLN A CA 1
ATOM 1421 C C . GLN A 1 190 ? 13.725 -14.283 19.268 1.00 51.44 190 GLN A C 1
ATOM 1423 O O . GLN A 1 190 ? 14.368 -13.238 19.252 1.00 51.44 190 GLN A O 1
ATOM 1428 N N . ASP A 1 191 ? 13.335 -14.922 18.163 1.00 53.19 191 ASP A N 1
ATOM 1429 C CA . ASP A 1 191 ? 13.582 -14.480 16.786 1.00 53.19 191 ASP A CA 1
ATOM 1430 C C . ASP A 1 191 ? 12.383 -13.705 16.181 1.00 53.19 191 ASP A C 1
ATOM 1432 O O . ASP A 1 191 ? 12.279 -13.589 14.962 1.00 53.19 191 ASP A O 1
ATOM 1436 N N . GLY A 1 192 ? 11.446 -13.227 17.014 1.00 55.19 192 GLY A N 1
ATOM 1437 C CA . GLY A 1 192 ? 10.228 -12.529 16.583 1.00 55.19 192 GLY A CA 1
ATOM 1438 C C . GLY A 1 192 ? 9.130 -13.452 16.037 1.00 55.19 192 GLY A C 1
ATOM 1439 O O . GLY A 1 192 ? 9.196 -14.680 16.167 1.00 55.19 192 GLY A O 1
ATOM 1440 N N . ARG A 1 193 ? 8.086 -12.862 15.433 1.00 63.88 193 ARG A N 1
ATOM 1441 C CA . ARG A 1 193 ? 6.977 -13.604 14.812 1.00 63.88 193 ARG A CA 1
ATOM 1442 C C . ARG A 1 193 ? 6.571 -13.001 13.464 1.00 63.88 193 ARG A C 1
ATOM 1444 O O . ARG A 1 193 ? 6.231 -11.826 13.366 1.00 63.88 193 ARG A O 1
ATOM 1451 N N . ILE A 1 194 ? 6.538 -13.841 12.430 1.00 64.88 194 ILE A N 1
ATOM 1452 C CA . ILE A 1 194 ? 5.802 -13.526 11.200 1.00 64.88 194 ILE A CA 1
ATOM 1453 C C . ILE A 1 194 ? 4.317 -13.721 11.511 1.00 64.88 194 ILE A C 1
ATOM 1455 O O . ILE A 1 194 ? 3.935 -14.764 12.049 1.00 64.88 194 ILE A O 1
ATOM 1459 N N . LEU A 1 195 ? 3.505 -12.707 11.226 1.00 75.00 195 LEU A N 1
ATOM 1460 C CA . LEU A 1 195 ? 2.060 -12.750 11.417 1.00 75.00 195 LEU A CA 1
ATOM 1461 C C . LEU A 1 195 ? 1.378 -13.069 10.073 1.00 75.00 195 LEU A C 1
ATOM 1463 O O . LEU A 1 195 ? 1.917 -12.717 9.021 1.00 75.00 195 LEU A O 1
ATOM 1467 N N . PRO A 1 196 ? 0.192 -13.708 10.076 1.00 81.94 196 PRO A N 1
ATOM 1468 C CA . PRO A 1 196 ? -0.646 -13.801 8.884 1.00 81.94 196 PRO A CA 1
ATOM 1469 C C . PRO A 1 196 ? -0.932 -12.416 8.292 1.00 81.94 196 PRO A C 1
ATOM 1471 O O . PRO A 1 196 ? -0.895 -11.406 9.000 1.00 81.94 196 PRO A O 1
ATOM 1474 N N . ALA A 1 197 ? -1.262 -12.359 7.003 1.00 88.06 197 ALA A N 1
ATOM 1475 C CA . ALA A 1 197 ? -1.707 -11.107 6.410 1.00 88.06 197 ALA A CA 1
ATOM 1476 C C . ALA A 1 197 ? -3.103 -10.737 6.936 1.00 88.06 197 ALA A C 1
ATOM 1478 O O . ALA A 1 197 ? -3.963 -11.606 7.102 1.00 88.06 197 ALA A O 1
ATOM 1479 N N . LEU A 1 198 ? -3.340 -9.444 7.161 1.00 91.06 198 LEU A N 1
ATOM 1480 C CA . LEU A 1 198 ? -4.667 -8.921 7.477 1.00 91.06 198 LEU A CA 1
ATOM 1481 C C . LEU A 1 198 ? -5.301 -8.361 6.204 1.00 91.06 198 LEU A C 1
ATOM 1483 O O . LEU A 1 198 ? -4.691 -7.534 5.527 1.00 91.06 198 LEU A O 1
ATOM 1487 N N . SER A 1 199 ? -6.526 -8.777 5.902 1.00 94.81 199 SER A N 1
ATOM 1488 C CA . SER A 1 199 ? -7.337 -8.243 4.807 1.00 94.81 199 SER A CA 1
ATOM 1489 C C . SER A 1 199 ? -8.533 -7.483 5.359 1.00 94.81 199 SER A C 1
ATOM 1491 O O . SER A 1 199 ? -9.309 -8.035 6.135 1.00 94.81 199 SER A O 1
ATOM 1493 N N . ILE A 1 200 ? -8.710 -6.238 4.924 1.00 96.25 200 ILE A N 1
ATOM 1494 C CA . ILE A 1 200 ? -9.859 -5.398 5.260 1.00 96.25 200 ILE A CA 1
ATOM 1495 C C . ILE A 1 200 ? -10.629 -5.100 3.974 1.00 96.25 200 ILE A C 1
ATOM 1497 O O . ILE A 1 200 ? -10.074 -4.542 3.028 1.00 96.25 200 ILE A O 1
ATOM 1501 N N . GLN A 1 201 ? -11.900 -5.489 3.927 1.00 97.44 201 GLN A N 1
ATOM 1502 C CA . GLN A 1 201 ? -12.850 -5.062 2.902 1.00 97.44 201 GLN A CA 1
ATOM 1503 C C . GLN A 1 201 ? -13.508 -3.737 3.323 1.00 97.44 201 GLN A C 1
ATOM 1505 O O . GLN A 1 201 ? -13.800 -3.527 4.498 1.00 97.44 201 GLN A O 1
ATOM 1510 N N . SER A 1 202 ? -13.780 -2.858 2.362 1.00 97.06 202 SER A N 1
ATOM 1511 C CA . SER A 1 202 ? -14.694 -1.728 2.527 1.00 97.06 202 SER A CA 1
ATOM 1512 C C . SER A 1 202 ? -15.602 -1.559 1.307 1.00 97.06 202 SER A C 1
ATOM 1514 O O . SER A 1 202 ? -15.391 -2.189 0.264 1.00 97.06 202 SER A O 1
ATOM 1516 N N . ASP A 1 203 ? -16.608 -0.691 1.437 1.00 96.56 203 ASP A N 1
ATOM 1517 C CA . ASP A 1 203 ? -17.522 -0.286 0.358 1.00 96.56 203 ASP A CA 1
ATOM 1518 C C . ASP A 1 203 ? -16.931 0.757 -0.620 1.00 96.56 203 ASP A C 1
ATOM 1520 O O . ASP A 1 203 ? -17.632 1.247 -1.511 1.00 96.56 203 ASP A O 1
ATOM 1524 N N . ALA A 1 204 ? -15.645 1.102 -0.477 1.00 96.00 204 ALA A N 1
ATOM 1525 C CA . ALA A 1 204 ? -15.006 2.143 -1.272 1.00 96.00 204 ALA A CA 1
ATOM 1526 C C . ALA A 1 204 ? -14.931 1.814 -2.771 1.00 96.00 204 ALA A C 1
ATOM 1528 O O . ALA A 1 204 ? -14.777 0.668 -3.190 1.00 96.00 204 ALA A O 1
ATOM 1529 N N . THR A 1 205 ? -14.965 2.868 -3.588 1.00 92.44 205 THR A N 1
ATOM 1530 C CA . THR A 1 205 ? -14.816 2.808 -5.053 1.00 92.44 205 THR A CA 1
ATOM 1531 C C . THR A 1 205 ? -13.447 3.277 -5.553 1.00 92.44 205 THR A C 1
ATOM 1533 O O . THR A 1 205 ? -13.200 3.261 -6.755 1.00 92.44 205 THR A O 1
ATOM 1536 N N . GLU A 1 206 ? -12.574 3.735 -4.654 1.00 92.56 206 GLU A N 1
ATOM 1537 C CA . GLU A 1 206 ? -11.243 4.280 -4.950 1.00 92.56 206 GLU A CA 1
ATOM 1538 C C . GLU A 1 206 ? -10.199 3.488 -4.158 1.00 92.56 206 GLU A C 1
ATOM 1540 O O . GLU A 1 206 ? -10.359 3.286 -2.953 1.00 92.56 206 GLU A O 1
ATOM 1545 N N . LEU A 1 207 ? -9.129 3.043 -4.819 1.00 96.75 207 LEU A N 1
ATOM 1546 C CA . LEU A 1 207 ? -8.063 2.270 -4.182 1.00 96.75 207 LEU A CA 1
ATOM 1547 C C . LEU A 1 207 ? -7.145 3.245 -3.430 1.00 96.75 207 LEU A C 1
ATOM 1549 O O . LEU A 1 207 ? -6.454 4.050 -4.047 1.00 96.75 207 LEU A O 1
ATOM 1553 N N . HIS A 1 208 ? -7.144 3.198 -2.101 1.00 94.69 208 HIS A N 1
ATOM 1554 C CA . HIS A 1 208 ? -6.413 4.138 -1.241 1.00 94.69 208 HIS A CA 1
ATOM 1555 C C . HIS A 1 208 ? -5.285 3.434 -0.490 1.00 94.69 208 HIS A C 1
ATOM 1557 O O . HIS A 1 208 ? -5.437 2.296 -0.048 1.00 94.69 208 HIS A O 1
ATOM 1563 N N . PHE A 1 209 ? -4.163 4.132 -0.321 1.00 93.31 209 PHE A N 1
ATOM 1564 C CA . PHE A 1 209 ? -3.107 3.735 0.604 1.00 93.31 209 PHE A CA 1
ATOM 1565 C C . PHE A 1 209 ? -2.795 4.915 1.544 1.00 93.31 209 PHE A C 1
ATOM 1567 O O . PHE A 1 209 ? -2.398 5.967 1.041 1.00 93.31 209 PHE A O 1
ATOM 1574 N N . PRO A 1 210 ? -2.957 4.779 2.876 1.00 91.06 210 PRO A N 1
ATOM 1575 C CA . PRO A 1 210 ? -2.867 5.881 3.845 1.00 91.06 210 PRO A CA 1
ATOM 1576 C C . PRO A 1 210 ? -1.411 6.294 4.138 1.00 91.06 210 PRO A C 1
ATOM 1578 O O . PRO A 1 210 ? -0.913 6.174 5.260 1.00 91.06 210 PRO A O 1
ATOM 1581 N N . ALA A 1 211 ? -0.701 6.775 3.116 1.00 89.44 211 ALA A N 1
ATOM 1582 C CA . ALA A 1 211 ? 0.710 7.142 3.186 1.00 89.44 211 ALA A CA 1
ATOM 1583 C C . ALA A 1 211 ? 1.033 8.182 4.275 1.00 89.44 211 ALA A C 1
ATOM 1585 O O . ALA A 1 211 ? 2.161 8.170 4.765 1.00 89.44 211 ALA A O 1
ATOM 1586 N N . ARG A 1 212 ? 0.080 9.029 4.695 1.00 90.06 212 ARG A N 1
ATOM 1587 C CA . ARG A 1 212 ? 0.249 9.944 5.841 1.00 90.06 212 ARG A CA 1
ATOM 1588 C C . ARG A 1 212 ? 0.371 9.218 7.184 1.00 90.06 212 ARG A C 1
ATOM 1590 O O . ARG A 1 212 ? 1.256 9.554 7.969 1.00 90.06 212 ARG A O 1
ATOM 1597 N N . MET A 1 213 ? -0.443 8.181 7.430 1.00 84.62 213 MET A N 1
ATOM 1598 C CA . MET A 1 213 ? -0.387 7.387 8.677 1.00 84.62 213 MET A CA 1
ATOM 1599 C C . MET A 1 213 ? 0.945 6.655 8.837 1.00 84.62 213 MET A C 1
ATOM 1601 O O . MET A 1 213 ? 1.346 6.324 9.948 1.00 84.62 213 MET A O 1
ATOM 1605 N N . ALA A 1 214 ? 1.644 6.425 7.725 1.00 70.75 214 ALA A N 1
ATOM 1606 C CA . ALA A 1 214 ? 2.966 5.830 7.737 1.00 70.75 214 ALA A CA 1
ATOM 1607 C C . ALA A 1 214 ? 3.986 6.674 8.515 1.00 70.75 214 ALA A C 1
ATOM 1609 O O . ALA A 1 214 ? 4.904 6.129 9.131 1.00 70.75 214 ALA A O 1
ATOM 1610 N N . THR A 1 215 ? 3.844 8.004 8.475 1.00 75.50 215 THR A N 1
ATOM 1611 C CA . THR A 1 215 ? 4.895 8.948 8.877 1.00 75.50 215 THR A CA 1
ATOM 1612 C C . THR A 1 215 ? 5.454 8.682 10.265 1.00 75.50 215 THR A C 1
ATOM 1614 O O . THR A 1 215 ? 6.672 8.705 10.414 1.00 75.50 215 THR A O 1
ATOM 1617 N N . SER A 1 216 ? 4.625 8.400 11.270 1.00 67.69 216 SER A N 1
ATOM 1618 C CA . SER A 1 216 ? 5.064 8.196 12.653 1.00 67.69 216 SER A CA 1
ATOM 1619 C C . SER A 1 216 ? 5.853 6.888 12.846 1.00 67.69 216 SER A C 1
ATOM 1621 O O . SER A 1 216 ? 6.900 6.923 13.502 1.00 67.69 216 SER A O 1
ATOM 1623 N N . SER A 1 217 ? 5.451 5.785 12.197 1.00 66.38 217 SER A N 1
ATOM 1624 C CA . SER A 1 217 ? 6.083 4.447 12.300 1.00 66.38 217 SER A CA 1
ATOM 1625 C C . SER A 1 217 ? 7.138 4.124 11.214 1.00 66.38 217 SER A C 1
ATOM 1627 O O . SER A 1 217 ? 7.722 3.042 11.213 1.00 66.38 217 SER A O 1
ATOM 1629 N N . MET A 1 218 ? 7.420 5.031 10.273 1.00 71.88 218 MET A N 1
ATOM 1630 C CA . MET A 1 218 ? 8.503 4.879 9.279 1.00 71.88 218 MET A CA 1
ATOM 1631 C C . MET A 1 218 ? 9.908 5.085 9.872 1.00 71.88 218 MET A C 1
ATOM 1633 O O . MET A 1 218 ? 10.078 5.766 10.881 1.00 71.88 218 MET A O 1
ATOM 1637 N N . ALA A 1 219 ? 10.956 4.622 9.183 1.00 71.12 219 ALA A N 1
ATOM 1638 C CA . ALA A 1 219 ? 12.319 5.108 9.422 1.00 71.12 219 ALA A CA 1
ATOM 1639 C C . ALA A 1 219 ? 12.508 6.545 8.862 1.00 71.12 219 ALA A C 1
ATOM 1641 O O . ALA A 1 219 ? 11.548 7.294 8.663 1.00 71.12 219 ALA A O 1
ATOM 1642 N N . GLU A 1 220 ? 13.750 6.958 8.576 1.00 82.19 220 GLU A N 1
ATOM 1643 C CA . GLU A 1 220 ? 14.020 8.183 7.795 1.00 82.19 220 GLU A CA 1
ATOM 1644 C C . GLU A 1 220 ? 13.423 8.088 6.375 1.00 82.19 220 GLU A C 1
ATOM 1646 O O . GLU A 1 220 ? 13.015 9.094 5.792 1.00 82.19 220 GLU A O 1
ATOM 1651 N N . LYS A 1 221 ? 13.354 6.864 5.837 1.00 85.56 221 LYS A N 1
ATOM 1652 C CA . LYS A 1 221 ? 12.845 6.499 4.509 1.00 85.56 221 LYS A CA 1
ATOM 1653 C C . LYS A 1 221 ? 12.029 5.207 4.592 1.00 85.56 221 LYS A C 1
ATOM 1655 O O . LYS A 1 221 ? 12.164 4.472 5.566 1.00 85.56 221 LYS A O 1
ATOM 1660 N N . GLN A 1 222 ? 11.216 4.916 3.578 1.00 86.25 222 GLN A N 1
ATOM 1661 C CA . GLN A 1 222 ? 10.410 3.696 3.509 1.00 86.25 222 GLN A CA 1
ATOM 1662 C C . GLN A 1 222 ? 10.379 3.108 2.102 1.00 86.25 222 GLN A C 1
ATOM 1664 O O . GLN A 1 222 ? 9.989 3.795 1.155 1.00 86.25 222 GLN A O 1
ATOM 1669 N N . ARG A 1 223 ? 10.726 1.824 1.970 1.00 88.31 223 ARG A N 1
ATOM 1670 C CA . ARG A 1 223 ? 10.592 1.077 0.717 1.00 88.31 223 ARG A CA 1
ATOM 1671 C C . ARG A 1 223 ? 9.178 0.498 0.613 1.00 88.31 223 ARG A C 1
ATOM 1673 O O . ARG A 1 223 ? 8.875 -0.520 1.226 1.00 88.31 223 ARG A O 1
ATOM 1680 N N . THR A 1 224 ? 8.306 1.122 -0.172 1.00 91.31 224 THR A N 1
ATOM 1681 C CA . THR A 1 224 ? 6.890 0.724 -0.286 1.00 91.31 224 THR A CA 1
ATOM 1682 C C . THR A 1 224 ? 6.646 -0.030 -1.588 1.00 91.31 224 THR A C 1
ATOM 1684 O O . THR A 1 224 ? 6.996 0.470 -2.654 1.00 91.31 224 THR A O 1
ATOM 1687 N N . THR A 1 225 ? 6.025 -1.210 -1.508 1.00 93.56 225 THR A N 1
ATOM 1688 C CA . THR A 1 225 ? 5.551 -1.975 -2.675 1.00 93.56 225 THR A CA 1
ATOM 1689 C C . THR A 1 225 ? 4.026 -2.084 -2.629 1.00 93.56 225 THR A C 1
ATOM 1691 O O . THR A 1 225 ? 3.477 -2.644 -1.681 1.00 93.56 225 THR A O 1
ATOM 1694 N N . VAL A 1 226 ? 3.343 -1.557 -3.646 1.00 96.25 226 VAL A N 1
ATOM 1695 C CA . VAL A 1 226 ? 1.883 -1.644 -3.801 1.00 96.25 226 VAL A CA 1
ATOM 1696 C C . VAL A 1 226 ? 1.579 -2.568 -4.973 1.00 96.25 226 VAL A C 1
ATOM 1698 O O . VAL A 1 226 ? 1.926 -2.265 -6.115 1.00 96.25 226 VAL A O 1
ATOM 1701 N N . PHE A 1 227 ? 0.912 -3.686 -4.709 1.00 97.44 227 PHE A N 1
ATOM 1702 C CA . PHE A 1 227 ? 0.303 -4.512 -5.746 1.00 97.44 227 PHE A CA 1
ATOM 1703 C C . PHE A 1 227 ? -1.149 -4.067 -5.935 1.00 97.44 227 PHE A C 1
ATOM 1705 O O . PHE A 1 227 ? -1.888 -3.951 -4.963 1.00 97.44 227 PHE A O 1
ATOM 1712 N N . VAL A 1 228 ? -1.580 -3.845 -7.172 1.00 98.12 228 VAL A N 1
ATOM 1713 C CA . VAL A 1 228 ? -2.980 -3.567 -7.513 1.00 98.12 228 VAL A CA 1
ATOM 1714 C C . VAL A 1 228 ? -3.526 -4.712 -8.357 1.00 98.12 228 VAL A C 1
ATOM 1716 O O . VAL A 1 228 ? -2.916 -5.090 -9.361 1.00 98.12 228 VAL A O 1
ATOM 1719 N N . LEU A 1 229 ? -4.674 -5.248 -7.944 1.00 97.50 229 LEU A N 1
ATOM 1720 C CA . LEU A 1 229 ? -5.411 -6.311 -8.625 1.00 97.50 229 LEU A CA 1
ATOM 1721 C C . LEU A 1 229 ? -6.756 -5.771 -9.129 1.00 97.50 229 LEU A C 1
ATOM 1723 O O . LEU A 1 229 ? -7.514 -5.159 -8.373 1.00 97.50 229 LEU A O 1
ATOM 1727 N N . GLY A 1 230 ? -7.070 -6.016 -10.401 1.00 95.00 230 GLY A N 1
ATOM 1728 C CA . GLY A 1 230 ? -8.340 -5.603 -11.003 1.00 95.00 230 GLY A CA 1
ATOM 1729 C C . GLY A 1 230 ? -8.503 -6.060 -12.450 1.00 95.00 230 GLY A C 1
ATOM 1730 O O . GLY A 1 230 ? -7.911 -7.057 -12.863 1.00 95.00 230 GLY A O 1
ATOM 1731 N N . GLU A 1 231 ? -9.319 -5.346 -13.228 1.00 92.94 231 GLU A N 1
ATOM 1732 C CA . GLU A 1 231 ? -9.606 -5.712 -14.626 1.00 92.94 231 GLU A CA 1
ATOM 1733 C C . GLU A 1 231 ? -8.566 -5.186 -15.631 1.00 92.94 231 GLU A C 1
ATOM 1735 O O . GLU A 1 231 ? -8.340 -5.834 -16.650 1.00 92.94 231 GLU A O 1
ATOM 1740 N N . ASN A 1 232 ? -7.911 -4.054 -15.355 1.00 96.62 232 ASN A N 1
ATOM 1741 C CA . ASN A 1 232 ? -7.038 -3.334 -16.293 1.00 96.62 232 ASN A CA 1
ATOM 1742 C C . ASN A 1 232 ? -5.680 -2.964 -15.664 1.00 96.62 232 ASN A C 1
ATOM 1744 O O . ASN A 1 232 ? -5.466 -3.138 -14.463 1.00 96.62 232 ASN A O 1
ATOM 1748 N N . THR A 1 233 ? -4.765 -2.412 -16.469 1.00 97.12 233 THR A N 1
ATOM 1749 C CA . THR A 1 233 ? -3.529 -1.786 -15.977 1.00 97.12 233 THR A CA 1
ATOM 1750 C C . THR A 1 233 ? -3.879 -0.641 -15.020 1.00 97.12 233 THR A C 1
ATOM 1752 O O . THR A 1 233 ? -4.673 0.243 -15.352 1.00 97.12 233 THR A O 1
ATOM 1755 N N . ALA A 1 234 ? -3.302 -0.667 -13.816 1.00 97.69 234 ALA A N 1
ATOM 1756 C CA . ALA A 1 234 ? -3.566 0.332 -12.786 1.00 97.69 234 ALA A CA 1
ATOM 1757 C C . ALA A 1 234 ? -2.654 1.559 -12.923 1.00 97.69 234 ALA A C 1
ATOM 1759 O O . ALA A 1 234 ? -1.534 1.450 -13.429 1.00 97.69 234 ALA A O 1
ATOM 1760 N N . ASN A 1 235 ? -3.093 2.705 -12.408 1.00 97.38 235 ASN A N 1
ATOM 1761 C CA . ASN A 1 235 ? -2.316 3.942 -12.322 1.00 97.38 235 ASN A CA 1
ATOM 1762 C C . ASN A 1 235 ? -2.480 4.641 -10.962 1.00 97.38 235 ASN A C 1
ATOM 1764 O O . ASN A 1 235 ? -3.410 4.341 -10.214 1.00 97.38 235 ASN A O 1
ATOM 1768 N N . VAL A 1 236 ? -1.591 5.592 -10.654 1.00 97.12 236 VAL A N 1
ATOM 1769 C CA . VAL A 1 236 ? -1.840 6.595 -9.603 1.00 97.12 236 VAL A CA 1
ATOM 1770 C C . VAL A 1 236 ? -2.674 7.717 -10.223 1.00 97.12 236 VAL A C 1
ATOM 1772 O O . VAL A 1 236 ? -2.316 8.241 -11.278 1.00 97.12 236 VAL A O 1
ATOM 1775 N N . GLN A 1 237 ? -3.794 8.065 -9.595 1.00 95.31 237 GLN A N 1
ATOM 1776 C CA . GLN A 1 237 ? -4.735 9.078 -10.082 1.00 95.31 237 GLN A CA 1
ATOM 1777 C C . GLN A 1 237 ? -4.577 10.427 -9.376 1.00 95.31 237 GLN A C 1
ATOM 1779 O O . GLN A 1 237 ? -4.820 11.470 -9.987 1.00 95.31 237 GLN A O 1
ATOM 1784 N N . SER A 1 238 ? -4.181 10.429 -8.101 1.00 95.12 238 SER A N 1
ATOM 1785 C CA . SER A 1 238 ? -3.966 11.650 -7.321 1.00 95.12 238 SER A CA 1
ATOM 1786 C C . SER A 1 238 ? -3.054 11.417 -6.111 1.00 95.12 238 SER A C 1
ATOM 1788 O O . SER A 1 238 ? -2.649 10.290 -5.820 1.00 95.12 238 SER A O 1
ATOM 1790 N N . GLY A 1 239 ? -2.707 12.509 -5.423 1.00 93.25 239 GLY A N 1
ATOM 1791 C CA . GLY A 1 239 ? -1.803 12.520 -4.274 1.00 93.25 239 GLY A CA 1
ATOM 1792 C C . GLY A 1 239 ? -0.337 12.497 -4.689 1.00 93.25 239 GLY A C 1
ATOM 1793 O O . GLY A 1 239 ? 0.375 13.479 -4.499 1.00 93.25 239 GLY A O 1
ATOM 1794 N N . TRP A 1 240 ? 0.093 11.387 -5.285 1.00 95.44 240 TRP A N 1
ATOM 1795 C CA . TRP A 1 240 ? 1.469 11.155 -5.728 1.00 95.44 240 TRP A CA 1
ATOM 1796 C C . TRP A 1 240 ? 1.557 11.132 -7.259 1.00 95.44 240 TRP A C 1
ATOM 1798 O O . TRP A 1 240 ? 0.560 10.945 -7.959 1.00 95.44 240 TRP A O 1
ATOM 1808 N N . ASN A 1 241 ? 2.767 11.304 -7.786 1.00 96.25 241 ASN A N 1
ATOM 1809 C CA . ASN A 1 241 ? 3.063 11.085 -9.199 1.00 96.25 241 ASN A CA 1
ATOM 1810 C C . ASN A 1 241 ? 3.169 9.584 -9.527 1.00 96.25 241 ASN A C 1
ATOM 1812 O O . ASN A 1 241 ? 3.365 8.740 -8.649 1.00 96.25 241 ASN A O 1
ATOM 1816 N N . MET A 1 242 ? 3.119 9.264 -10.821 1.00 94.88 242 MET A N 1
ATOM 1817 C CA . MET A 1 242 ? 3.467 7.948 -11.355 1.00 94.88 242 MET A CA 1
ATOM 1818 C C . MET A 1 242 ? 4.531 8.094 -12.443 1.00 94.88 242 MET A C 1
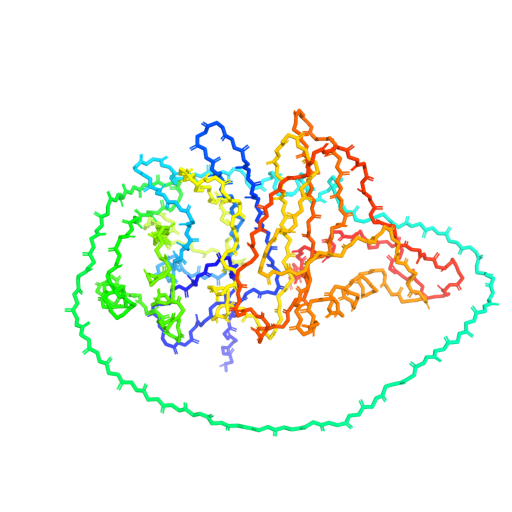ATOM 1820 O O . MET A 1 242 ? 4.343 8.875 -13.378 1.00 94.88 242 MET A O 1
ATOM 1824 N N . THR A 1 243 ? 5.594 7.299 -12.353 1.00 92.50 243 THR A N 1
ATOM 1825 C CA . THR A 1 243 ? 6.641 7.215 -13.378 1.00 92.50 243 THR A CA 1
ATOM 1826 C C . THR A 1 243 ? 6.616 5.840 -14.043 1.00 92.50 243 THR A C 1
ATOM 1828 O O . THR A 1 243 ? 6.696 4.807 -13.376 1.00 92.50 243 THR A O 1
ATOM 1831 N N . ASP A 1 244 ? 6.530 5.832 -15.375 1.00 86.44 244 ASP A N 1
ATOM 1832 C CA . ASP A 1 244 ? 6.733 4.646 -16.208 1.00 86.44 244 ASP A CA 1
ATOM 1833 C C . ASP A 1 244 ? 8.173 4.612 -16.714 1.00 86.44 244 ASP A C 1
ATOM 1835 O O . ASP A 1 244 ? 8.585 5.460 -17.508 1.00 86.44 244 ASP A O 1
ATOM 1839 N N . ASN A 1 245 ? 8.926 3.589 -16.320 1.00 72.94 245 ASN A N 1
ATOM 1840 C CA . ASN A 1 245 ? 10.203 3.286 -16.952 1.00 72.94 245 ASN A CA 1
ATOM 1841 C C . ASN A 1 245 ? 10.511 1.783 -16.866 1.00 72.94 245 ASN A C 1
ATOM 1843 O O . ASN A 1 245 ? 10.649 1.214 -15.784 1.00 72.94 245 ASN A O 1
ATOM 1847 N N . SER A 1 246 ? 10.640 1.133 -18.020 1.00 78.44 246 SER A N 1
ATOM 1848 C CA . SER A 1 246 ? 10.963 -0.290 -18.124 1.00 78.44 246 SER A CA 1
ATOM 1849 C C . SER A 1 246 ? 12.470 -0.579 -18.174 1.00 78.44 246 SER A C 1
ATOM 1851 O O . SER A 1 246 ? 12.847 -1.723 -18.421 1.00 78.44 246 SER A O 1
ATOM 1853 N N . TYR A 1 247 ? 13.341 0.413 -17.948 1.00 86.56 247 TYR A N 1
ATOM 1854 C CA . TYR A 1 247 ? 14.788 0.275 -18.129 1.00 86.56 247 TYR A CA 1
ATOM 1855 C C . TYR A 1 247 ? 15.631 1.003 -17.073 1.00 86.56 247 TYR A C 1
ATOM 1857 O O . TYR A 1 247 ? 15.470 2.200 -16.841 1.00 86.56 247 TYR A O 1
ATOM 1865 N N . ILE A 1 248 ? 16.608 0.299 -16.507 1.00 85.56 248 ILE A N 1
ATOM 1866 C CA . ILE A 1 248 ? 17.647 0.846 -15.627 1.00 85.56 248 ILE A CA 1
ATOM 1867 C C . ILE A 1 248 ? 19.000 0.394 -16.176 1.00 85.56 248 ILE A C 1
ATOM 1869 O O . ILE A 1 248 ? 19.208 -0.801 -16.351 1.00 85.56 248 ILE A O 1
ATOM 1873 N N . ASP A 1 249 ? 19.930 1.312 -16.425 1.00 85.06 249 ASP A N 1
ATOM 1874 C CA . ASP A 1 249 ? 21.344 0.967 -16.628 1.00 85.06 249 ASP A CA 1
ATOM 1875 C C . ASP A 1 249 ? 22.039 1.041 -15.263 1.00 85.06 249 ASP A C 1
ATOM 1877 O O . ASP A 1 249 ? 22.039 2.113 -14.656 1.00 85.06 249 ASP A O 1
ATOM 1881 N N . SER A 1 250 ? 22.610 -0.067 -14.765 1.00 79.12 250 SER A N 1
ATOM 1882 C CA . SER A 1 250 ? 23.261 -0.073 -13.445 1.00 79.12 250 SER A CA 1
ATOM 1883 C C . SER A 1 250 ? 24.595 0.680 -13.407 1.00 79.12 250 SER A C 1
ATOM 1885 O O . SER A 1 250 ? 25.168 0.824 -12.335 1.00 79.12 250 SER A O 1
ATOM 1887 N N . GLN A 1 251 ? 25.137 1.138 -14.544 1.00 82.75 251 GLN A N 1
ATOM 1888 C CA . GLN A 1 251 ? 26.429 1.841 -14.652 1.00 82.75 251 GLN A CA 1
ATOM 1889 C C . GLN A 1 251 ? 27.647 1.074 -14.078 1.00 82.75 251 GLN A C 1
ATOM 1891 O O . GLN A 1 251 ? 28.726 1.650 -13.928 1.00 82.75 251 GLN A O 1
ATOM 1896 N N . GLY A 1 252 ? 27.508 -0.230 -13.797 1.00 75.00 252 GLY A N 1
ATOM 1897 C CA . GLY A 1 252 ? 28.513 -1.063 -13.112 1.00 75.00 252 GLY A CA 1
ATOM 1898 C C . GLY A 1 252 ? 28.282 -1.221 -11.600 1.00 75.00 252 GLY A C 1
ATOM 1899 O O . GLY A 1 252 ? 29.007 -1.959 -10.930 1.00 75.00 252 GLY A O 1
ATOM 1900 N N . GLU A 1 253 ? 27.256 -0.570 -11.055 1.00 78.62 253 GLU A N 1
ATOM 1901 C CA . GLU A 1 253 ? 26.807 -0.716 -9.670 1.00 78.62 253 GLU A CA 1
ATOM 1902 C C . GLU A 1 253 ? 25.966 -1.991 -9.483 1.00 78.62 253 GLU A C 1
ATOM 1904 O O . GLU A 1 253 ? 25.557 -2.649 -10.449 1.00 78.62 253 GLU A O 1
ATOM 1909 N N . ASP A 1 254 ? 25.726 -2.365 -8.222 1.00 82.38 254 ASP A N 1
ATOM 1910 C CA . ASP A 1 254 ? 24.875 -3.508 -7.885 1.00 82.38 254 ASP A CA 1
ATOM 1911 C C . ASP A 1 254 ? 23.418 -3.230 -8.324 1.00 82.38 254 ASP A C 1
ATOM 1913 O O . ASP A 1 254 ? 22.901 -2.151 -8.024 1.00 82.38 254 ASP A O 1
ATOM 1917 N N . PRO A 1 255 ? 22.727 -4.166 -9.005 1.00 78.38 255 PRO A N 1
ATOM 1918 C CA . PRO A 1 255 ? 21.363 -3.957 -9.494 1.00 78.38 255 PRO A CA 1
ATOM 1919 C C . PRO A 1 255 ? 20.340 -3.574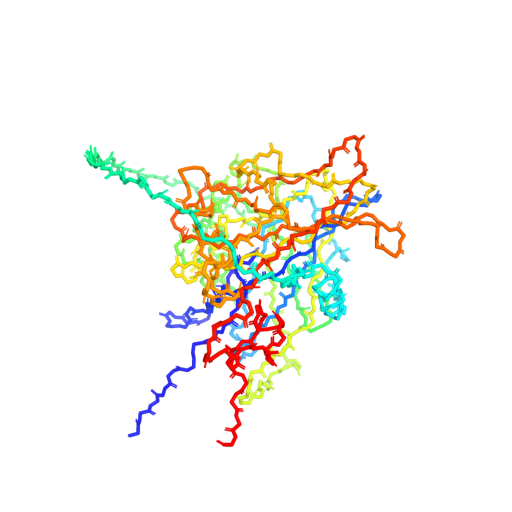 -8.423 1.00 78.38 255 PRO A C 1
ATOM 1921 O O . PRO A 1 255 ? 19.364 -2.899 -8.743 1.00 78.38 255 PRO A O 1
ATOM 1924 N N . VAL A 1 256 ? 20.539 -4.003 -7.171 1.00 81.19 256 VAL A N 1
ATOM 1925 C CA . VAL A 1 256 ? 19.676 -3.611 -6.047 1.00 81.19 256 VAL A CA 1
ATOM 1926 C C . VAL A 1 256 ? 19.867 -2.129 -5.736 1.00 81.19 256 VAL A C 1
ATOM 1928 O O . VAL A 1 256 ? 18.885 -1.400 -5.647 1.00 81.19 256 VAL A O 1
ATOM 1931 N N . VAL A 1 257 ? 21.121 -1.670 -5.663 1.00 84.44 257 VAL A N 1
ATOM 1932 C CA . VAL A 1 257 ? 21.465 -0.264 -5.392 1.00 84.44 257 VAL A CA 1
ATOM 1933 C C . VAL A 1 257 ? 20.995 0.638 -6.531 1.00 84.44 257 VAL A C 1
ATOM 1935 O O . VAL A 1 257 ? 20.310 1.619 -6.275 1.00 84.44 257 VAL A O 1
ATOM 1938 N N . ALA A 1 258 ? 21.254 0.269 -7.789 1.00 85.81 258 ALA A N 1
ATOM 1939 C CA . ALA A 1 258 ? 20.817 1.053 -8.948 1.00 85.81 258 ALA A CA 1
ATOM 1940 C C . ALA A 1 258 ? 19.281 1.173 -9.058 1.00 85.81 258 ALA A C 1
ATOM 1942 O O . ALA A 1 258 ? 18.765 2.177 -9.551 1.00 85.81 258 ALA A O 1
ATOM 1943 N N . PHE A 1 259 ? 18.533 0.167 -8.589 1.00 89.06 259 PHE A N 1
ATOM 1944 C CA . PHE A 1 259 ? 17.074 0.239 -8.488 1.00 89.06 259 PHE A CA 1
ATOM 1945 C C . PHE A 1 259 ? 16.630 1.123 -7.315 1.00 89.06 259 PHE A C 1
ATOM 1947 O O . PHE A 1 259 ? 15.764 1.978 -7.492 1.00 89.06 259 PHE A O 1
ATOM 1954 N N . GLU A 1 260 ? 17.239 0.962 -6.137 1.00 90.06 260 GLU A N 1
ATOM 1955 C CA . GLU A 1 260 ? 16.925 1.755 -4.944 1.00 90.06 260 GLU A CA 1
ATOM 1956 C C . GLU A 1 260 ? 17.275 3.241 -5.099 1.00 90.06 260 GLU A C 1
ATOM 1958 O O . GLU A 1 260 ? 16.484 4.077 -4.673 1.00 90.06 260 GLU A O 1
ATOM 1963 N N . ASP A 1 261 ? 18.372 3.602 -5.768 1.00 90.88 261 ASP A N 1
ATOM 1964 C CA . ASP A 1 261 ? 18.759 5.004 -5.980 1.00 90.88 261 ASP A CA 1
ATOM 1965 C C . ASP A 1 261 ? 17.825 5.735 -6.958 1.00 90.88 261 ASP A C 1
ATOM 1967 O O . ASP A 1 261 ? 17.520 6.915 -6.757 1.00 90.88 261 ASP A O 1
ATOM 1971 N N . VAL A 1 262 ? 17.288 5.055 -7.979 1.00 91.50 262 VAL A N 1
ATOM 1972 C CA . VAL A 1 262 ? 16.266 5.662 -8.851 1.00 91.50 262 VAL A CA 1
ATOM 1973 C C . VAL A 1 262 ? 14.898 5.688 -8.153 1.00 91.50 262 VAL A C 1
ATOM 1975 O O . VAL A 1 262 ? 14.233 6.720 -8.199 1.00 91.50 262 VAL A O 1
ATOM 1978 N N . LEU A 1 263 ? 14.516 4.647 -7.396 1.00 93.12 263 LEU A N 1
ATOM 1979 C CA . LEU A 1 263 ? 13.333 4.698 -6.516 1.00 93.12 263 LEU A CA 1
ATOM 1980 C C . LEU A 1 263 ? 13.420 5.835 -5.486 1.00 93.12 263 LEU A C 1
ATOM 1982 O O . LEU A 1 263 ? 12.405 6.453 -5.173 1.00 93.12 263 LEU A O 1
ATOM 1986 N N . LEU A 1 264 ? 14.620 6.120 -4.976 1.00 92.75 264 LEU A N 1
ATOM 1987 C CA . LEU A 1 264 ? 14.894 7.216 -4.052 1.00 92.75 264 LEU A CA 1
ATOM 1988 C C . LEU A 1 264 ? 14.853 8.576 -4.750 1.00 92.75 264 LEU A C 1
ATOM 1990 O O . LEU A 1 264 ? 14.375 9.541 -4.159 1.00 92.75 264 LEU A O 1
ATOM 1994 N N . THR A 1 265 ? 15.334 8.664 -5.989 1.00 93.62 265 THR A N 1
ATOM 1995 C CA . THR A 1 265 ? 15.279 9.887 -6.803 1.00 93.62 265 THR A CA 1
ATOM 1996 C C . THR A 1 265 ? 13.827 10.284 -7.077 1.00 93.62 265 THR A C 1
ATOM 1998 O O . THR A 1 265 ? 13.433 11.412 -6.789 1.00 93.62 265 THR A O 1
ATOM 2001 N N . GLU A 1 266 ? 13.017 9.338 -7.554 1.00 92.88 266 GLU A N 1
ATOM 2002 C CA . GLU A 1 266 ? 11.591 9.525 -7.846 1.00 92.88 266 GLU A CA 1
ATOM 2003 C C . GLU A 1 266 ? 10.763 9.726 -6.558 1.00 92.88 266 GLU A C 1
ATOM 2005 O O . GLU A 1 266 ? 9.895 10.600 -6.485 1.00 92.88 266 GLU A O 1
ATOM 2010 N N . GLY A 1 267 ? 11.072 8.970 -5.499 1.00 91.62 267 GLY A N 1
ATOM 2011 C CA . GLY A 1 267 ? 10.427 9.069 -4.187 1.00 91.62 267 GLY A CA 1
ATOM 2012 C C . GLY A 1 267 ? 10.814 10.306 -3.366 1.00 91.62 267 GLY A C 1
ATOM 2013 O O . GLY A 1 267 ? 10.104 10.636 -2.424 1.00 91.62 267 GLY A O 1
ATOM 2014 N N . SER A 1 268 ? 11.898 11.016 -3.708 1.00 91.81 268 SER A N 1
ATOM 2015 C CA . SER A 1 268 ? 12.337 12.259 -3.034 1.00 91.81 268 SER A CA 1
ATOM 2016 C C . SER A 1 268 ? 12.029 13.537 -3.830 1.00 91.81 268 SER A C 1
ATOM 2018 O O . SER A 1 268 ? 12.536 14.609 -3.490 1.00 91.81 268 SER A O 1
ATOM 2020 N N . ALA A 1 269 ? 11.241 13.440 -4.903 1.00 88.00 269 ALA A N 1
ATOM 2021 C CA . ALA A 1 269 ? 10.831 14.586 -5.710 1.00 88.00 269 ALA A CA 1
ATOM 2022 C C . ALA A 1 269 ? 9.886 15.545 -4.948 1.00 88.00 269 ALA A C 1
ATOM 2024 O O . ALA A 1 269 ? 9.250 15.166 -3.968 1.00 88.00 269 ALA A O 1
ATOM 2025 N N . GLU A 1 270 ? 9.765 16.795 -5.424 1.00 84.06 270 GLU A N 1
ATOM 2026 C CA . GLU A 1 270 ? 8.888 17.832 -4.832 1.00 84.06 270 GLU A CA 1
ATOM 2027 C C . GLU A 1 270 ? 7.413 17.395 -4.761 1.00 84.06 270 GLU A C 1
ATOM 2029 O O . GLU A 1 270 ? 6.711 17.724 -3.808 1.00 84.06 270 GLU A O 1
ATOM 2034 N N . VAL A 1 271 ? 6.972 16.608 -5.745 1.00 85.94 271 VAL A N 1
ATOM 2035 C CA . VAL A 1 271 ? 5.789 15.748 -5.646 1.00 85.94 271 VAL A CA 1
ATOM 2036 C C . VAL A 1 271 ? 6.295 14.316 -5.841 1.00 85.94 271 VAL A C 1
ATOM 2038 O O . VAL A 1 271 ? 6.726 13.997 -6.957 1.0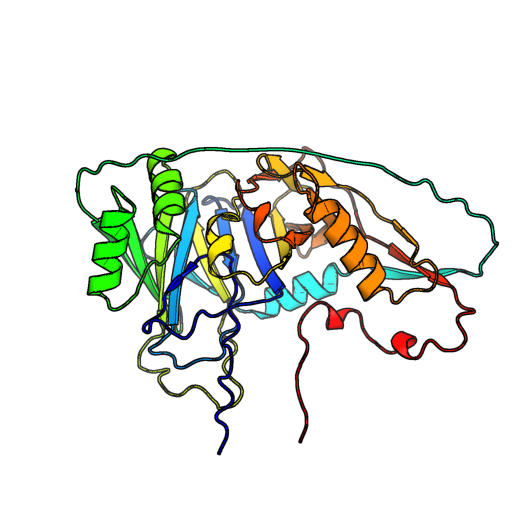0 85.94 271 VAL A O 1
ATOM 2041 N N . PRO A 1 272 ? 6.309 13.476 -4.791 1.00 92.44 272 PRO A N 1
ATOM 2042 C CA . PRO A 1 272 ? 6.944 12.164 -4.834 1.00 92.44 272 PRO A CA 1
ATOM 2043 C C . PRO A 1 272 ? 6.204 11.222 -5.783 1.00 92.44 272 PRO A C 1
ATOM 2045 O O . PRO A 1 272 ? 4.992 11.346 -5.982 1.00 92.44 272 PRO A O 1
ATOM 2048 N N . ALA A 1 273 ? 6.932 10.280 -6.378 1.00 94.50 273 ALA A N 1
ATOM 2049 C CA . ALA A 1 273 ? 6.382 9.347 -7.351 1.00 94.50 273 ALA A CA 1
ATOM 2050 C C . ALA A 1 273 ? 6.422 7.886 -6.886 1.00 94.50 273 ALA A C 1
ATOM 2052 O O . ALA A 1 273 ? 7.338 7.437 -6.189 1.00 94.50 273 ALA A O 1
ATOM 2053 N N . TYR A 1 274 ? 5.430 7.129 -7.349 1.00 95.19 274 TYR A N 1
ATOM 2054 C CA . TYR A 1 274 ? 5.507 5.680 -7.468 1.00 95.19 274 TYR A CA 1
ATOM 2055 C C . TYR A 1 274 ? 6.020 5.304 -8.855 1.00 95.19 274 TYR A C 1
ATOM 2057 O O . TYR A 1 274 ? 5.525 5.792 -9.872 1.00 95.19 274 TYR A O 1
ATOM 2065 N N . TRP A 1 275 ? 6.970 4.380 -8.912 1.00 94.56 275 TRP A N 1
ATOM 2066 C CA . TRP A 1 275 ? 7.414 3.784 -10.162 1.00 94.56 275 TRP A CA 1
ATOM 2067 C C . TRP A 1 275 ? 6.555 2.561 -10.461 1.00 94.56 275 TRP A C 1
ATOM 2069 O O . TRP A 1 275 ? 6.509 1.629 -9.659 1.00 94.56 275 TRP A O 1
ATOM 2079 N N . ARG A 1 276 ? 5.881 2.537 -11.613 1.00 96.00 276 ARG A N 1
ATOM 2080 C CA . ARG A 1 276 ? 5.171 1.346 -12.090 1.00 96.00 276 ARG A CA 1
ATOM 2081 C C . ARG A 1 276 ? 6.179 0.362 -12.695 1.00 96.00 276 ARG A C 1
ATOM 2083 O O . ARG A 1 276 ? 6.681 0.576 -13.797 1.00 96.00 276 ARG A O 1
ATOM 2090 N N . THR A 1 277 ? 6.511 -0.687 -11.946 1.00 93.56 277 THR A N 1
ATOM 2091 C CA . THR A 1 277 ? 7.622 -1.616 -12.245 1.00 93.56 277 THR A CA 1
ATOM 2092 C C . THR A 1 277 ? 7.181 -2.886 -12.970 1.00 93.56 277 THR A C 1
ATOM 2094 O O . THR A 1 277 ? 7.974 -3.526 -13.669 1.00 93.56 277 THR A O 1
ATOM 2097 N N . TYR A 1 278 ? 5.903 -3.247 -12.838 1.00 95.94 278 TYR A N 1
ATOM 2098 C CA . TYR A 1 278 ? 5.306 -4.401 -13.502 1.00 95.94 278 TYR A CA 1
ATOM 2099 C C . TYR A 1 278 ? 3.829 -4.161 -13.819 1.00 95.94 278 TYR A C 1
ATOM 2101 O O . TYR A 1 278 ? 3.108 -3.540 -13.038 1.00 95.94 278 TYR A O 1
ATOM 2109 N N . SER A 1 279 ? 3.354 -4.708 -14.932 1.00 97.19 279 SER A N 1
ATOM 2110 C CA . SER A 1 279 ? 1.930 -4.865 -15.227 1.00 97.19 279 SER A CA 1
ATOM 2111 C C . SER A 1 279 ? 1.762 -6.062 -16.163 1.00 97.19 279 SER A C 1
ATOM 2113 O O . SER A 1 279 ? 2.489 -6.135 -17.147 1.00 97.19 279 SER A O 1
ATOM 2115 N N . SER A 1 280 ? 0.883 -7.020 -15.855 1.00 96.81 280 SER A N 1
ATOM 2116 C CA . SER A 1 280 ? 0.533 -8.144 -16.745 1.00 96.81 280 SER A CA 1
ATOM 2117 C C . SER A 1 280 ? -0.663 -8.944 -16.200 1.00 96.81 280 SER A C 1
ATOM 2119 O O . SER A 1 280 ? -1.116 -8.736 -15.072 1.00 96.81 280 SER A O 1
ATOM 2121 N N . ALA A 1 281 ? -1.157 -9.914 -16.971 1.00 96.06 281 ALA A N 1
ATOM 2122 C CA . ALA A 1 281 ? -2.187 -10.848 -16.523 1.00 96.06 281 ALA A CA 1
ATOM 2123 C C . ALA A 1 281 ? -1.635 -11.866 -15.505 1.00 96.06 281 ALA A C 1
ATOM 2125 O O . ALA A 1 281 ? -0.656 -12.567 -15.773 1.00 96.06 281 ALA A O 1
ATOM 2126 N N . HIS A 1 282 ? -2.320 -12.021 -14.371 1.00 91.69 282 HIS A N 1
ATOM 2127 C CA . HIS A 1 282 ? -1.990 -12.990 -13.328 1.00 91.69 282 HIS A CA 1
ATOM 2128 C C . HIS A 1 282 ? -3.239 -13.774 -12.906 1.00 91.69 282 HIS A C 1
ATOM 2130 O O . HIS A 1 282 ? -4.196 -13.216 -12.385 1.00 91.69 282 HIS A O 1
ATOM 2136 N N . ASP A 1 283 ? -3.227 -15.084 -13.166 1.00 88.25 283 ASP A N 1
ATOM 2137 C CA . ASP A 1 283 ? -4.157 -16.108 -12.660 1.00 88.25 283 ASP A CA 1
ATOM 2138 C C . ASP A 1 283 ? -5.673 -15.801 -12.789 1.00 88.25 283 ASP A C 1
ATOM 2140 O O . ASP A 1 283 ? -6.510 -16.422 -12.137 1.00 88.25 283 ASP A O 1
ATOM 2144 N N . GLY A 1 284 ? -6.038 -14.910 -13.720 1.00 88.44 284 GLY A N 1
ATOM 2145 C CA . GLY A 1 284 ? -7.418 -14.537 -14.055 1.00 88.44 284 GLY A CA 1
ATOM 2146 C C . GLY A 1 284 ? -7.763 -13.065 -13.806 1.00 88.44 284 GLY A C 1
ATOM 2147 O O . GLY A 1 284 ? -8.789 -12.611 -14.304 1.00 88.44 284 GLY A O 1
ATOM 2148 N N . VAL A 1 285 ? -6.902 -12.325 -13.104 1.00 93.62 285 VAL A N 1
ATOM 2149 C CA . VAL A 1 285 ? -6.980 -10.867 -12.915 1.00 93.62 285 VAL A CA 1
ATOM 2150 C C . VAL A 1 285 ? -5.828 -10.165 -13.641 1.00 93.62 285 VAL A C 1
ATOM 2152 O O . VAL A 1 285 ? -4.896 -10.807 -14.133 1.00 93.62 285 VAL A O 1
ATOM 2155 N N . TRP A 1 286 ? -5.877 -8.838 -13.715 1.00 97.06 286 TRP A N 1
ATOM 2156 C CA . TRP A 1 286 ? -4.736 -8.021 -14.109 1.00 97.06 286 TRP A CA 1
ATOM 2157 C C . TRP A 1 286 ? -3.977 -7.551 -12.862 1.00 97.06 286 TRP A C 1
ATOM 2159 O O . TRP A 1 286 ? -4.576 -7.007 -11.933 1.00 97.06 286 TRP A O 1
ATOM 2169 N N . LEU A 1 287 ? -2.664 -7.783 -12.838 1.00 97.75 287 LEU A N 1
ATOM 2170 C CA . LEU A 1 287 ? -1.750 -7.360 -11.779 1.00 97.75 287 LEU A CA 1
ATOM 2171 C C . LEU A 1 287 ? -0.952 -6.153 -12.266 1.00 97.75 287 LEU A C 1
ATOM 2173 O O . LEU A 1 287 ? -0.337 -6.202 -13.326 1.00 97.75 287 LEU A O 1
ATOM 2177 N N . THR A 1 288 ? -0.895 -5.098 -11.461 1.00 98.06 288 THR A N 1
ATOM 2178 C CA . THR A 1 288 ? 0.071 -4.000 -11.613 1.00 98.06 288 THR A CA 1
ATOM 2179 C C . THR A 1 288 ? 0.846 -3.826 -10.313 1.00 98.06 288 THR A C 1
ATOM 2181 O O . THR A 1 288 ? 0.277 -3.972 -9.237 1.00 98.06 288 THR A O 1
ATOM 2184 N N . ARG A 1 289 ? 2.142 -3.527 -10.392 1.00 96.94 289 ARG A N 1
ATOM 2185 C CA . ARG A 1 289 ? 2.997 -3.261 -9.234 1.00 96.94 289 ARG A CA 1
ATOM 2186 C C . ARG A 1 289 ? 3.577 -1.862 -9.310 1.00 96.94 289 ARG A C 1
ATOM 2188 O O . ARG A 1 289 ? 4.041 -1.426 -10.366 1.00 96.94 289 ARG A O 1
ATOM 2195 N N . PHE A 1 290 ? 3.618 -1.232 -8.149 1.00 96.69 290 PHE A N 1
ATOM 2196 C CA . PHE A 1 290 ? 4.310 0.013 -7.904 1.00 96.69 290 PHE A CA 1
ATOM 2197 C C . PHE A 1 290 ? 5.362 -0.176 -6.811 1.00 96.69 290 PHE A C 1
ATOM 2199 O O . PHE A 1 290 ? 5.080 -0.793 -5.784 1.00 96.69 290 PHE A O 1
ATOM 2206 N N . ASP A 1 291 ? 6.547 0.392 -7.004 1.00 94.94 291 ASP A N 1
ATOM 2207 C CA . ASP A 1 291 ? 7.584 0.523 -5.978 1.00 94.94 291 ASP A CA 1
ATOM 2208 C C . ASP A 1 291 ? 7.866 2.020 -5.739 1.00 94.94 291 ASP A C 1
ATOM 2210 O O . ASP A 1 291 ? 7.806 2.829 -6.665 1.00 94.94 291 ASP A O 1
ATOM 2214 N N . THR A 1 292 ? 8.226 2.404 -4.514 1.00 94.12 292 THR A N 1
ATOM 2215 C CA . THR A 1 292 ? 8.860 3.705 -4.215 1.00 94.12 292 THR A CA 1
ATOM 2216 C C . THR A 1 292 ? 9.796 3.588 -3.008 1.00 94.12 292 THR A C 1
ATOM 2218 O O . THR A 1 292 ? 9.639 2.681 -2.185 1.00 94.12 292 THR A O 1
ATOM 2221 N N . LEU A 1 293 ? 10.774 4.491 -2.894 1.00 93.38 293 LEU A N 1
ATOM 2222 C CA . LEU A 1 293 ? 11.650 4.627 -1.726 1.00 93.38 293 LEU A CA 1
ATOM 2223 C C . LEU A 1 293 ? 11.651 6.088 -1.263 1.00 93.38 293 LEU A C 1
ATOM 2225 O O . LEU A 1 293 ? 12.513 6.882 -1.628 1.00 93.38 293 LEU A O 1
ATOM 2229 N N . ALA A 1 294 ? 10.654 6.453 -0.465 1.00 92.19 294 ALA A N 1
ATOM 2230 C CA . ALA A 1 294 ? 10.374 7.844 -0.124 1.00 92.19 294 ALA A CA 1
ATOM 2231 C C . ALA A 1 294 ? 10.874 8.218 1.289 1.00 92.19 294 ALA A C 1
ATOM 2233 O O . ALA A 1 294 ? 10.782 7.397 2.207 1.00 92.19 294 ALA A O 1
ATOM 2234 N N . PRO A 1 295 ? 11.411 9.436 1.504 1.00 91.19 295 PRO A N 1
ATOM 2235 C CA . PRO A 1 295 ? 11.761 9.940 2.830 1.00 91.19 295 PRO A CA 1
ATOM 2236 C C . PRO A 1 295 ? 10.512 10.366 3.618 1.00 91.19 295 PRO A C 1
ATOM 2238 O O . PRO A 1 295 ? 9.570 10.907 3.047 1.00 91.19 295 PRO A O 1
ATOM 2241 N N . ARG A 1 296 ? 10.523 10.219 4.951 1.00 87.31 296 ARG A N 1
ATOM 2242 C CA . ARG A 1 296 ? 9.383 10.524 5.851 1.00 87.31 296 ARG A CA 1
ATOM 2243 C C . ARG A 1 296 ? 8.706 11.879 5.572 1.00 87.31 296 ARG A C 1
ATOM 2245 O O . ARG A 1 296 ? 7.496 12.003 5.700 1.00 87.31 296 ARG A O 1
ATOM 2252 N N . VAL A 1 297 ? 9.478 12.884 5.155 1.00 88.81 297 VAL A N 1
ATOM 2253 C CA . VAL A 1 297 ? 9.020 14.268 4.937 1.00 88.81 297 VAL A CA 1
ATOM 2254 C C . VAL A 1 297 ? 8.087 14.481 3.729 1.00 88.81 297 VAL A C 1
ATOM 2256 O O . VAL A 1 297 ? 7.390 15.489 3.709 1.00 88.81 297 VAL A O 1
ATOM 2259 N N . VAL A 1 298 ? 8.042 13.580 2.734 1.00 91.19 298 VAL A N 1
ATOM 2260 C CA . VAL A 1 298 ? 7.158 13.751 1.549 1.00 91.19 298 VAL A CA 1
ATOM 2261 C C . VAL A 1 298 ? 5.779 13.099 1.703 1.00 91.19 298 VAL A C 1
ATOM 2263 O O . VAL A 1 298 ? 4.918 13.258 0.844 1.00 91.19 298 VAL A O 1
ATOM 2266 N N . HIS A 1 299 ? 5.547 12.379 2.801 1.00 90.69 299 HIS A N 1
ATOM 2267 C CA . HIS A 1 299 ? 4.298 11.671 3.091 1.00 90.69 299 HIS A CA 1
ATOM 2268 C C . HIS A 1 299 ? 3.215 12.615 3.653 1.00 90.69 299 HIS A C 1
ATOM 2270 O O . HIS A 1 299 ? 2.649 12.386 4.717 1.00 90.69 299 HIS A O 1
ATOM 2276 N N . THR A 1 300 ? 2.946 13.712 2.943 1.00 90.88 300 THR A N 1
ATOM 2277 C CA . THR A 1 300 ? 1.993 14.770 3.334 1.00 90.88 300 THR A CA 1
ATOM 2278 C C . THR A 1 300 ? 0.620 14.637 2.672 1.00 90.88 300 THR A C 1
ATOM 2280 O O . THR A 1 300 ? -0.282 15.418 2.957 1.00 90.88 300 THR A O 1
ATOM 2283 N N . ILE A 1 301 ? 0.454 13.661 1.779 1.00 92.06 301 ILE A N 1
ATOM 2284 C CA . ILE A 1 301 ? -0.794 13.347 1.081 1.00 92.06 301 ILE A CA 1
ATOM 2285 C C . ILE A 1 301 ? -0.807 11.861 0.713 1.00 92.06 301 ILE A C 1
ATOM 2287 O O . ILE A 1 301 ? 0.248 11.258 0.495 1.00 92.06 301 ILE A O 1
ATOM 2291 N N . ASP A 1 302 ? -1.994 11.269 0.633 1.00 94.12 302 ASP A N 1
ATOM 2292 C CA . ASP A 1 302 ? -2.161 9.858 0.293 1.00 94.12 302 ASP A CA 1
ATOM 2293 C C . ASP A 1 302 ? -2.284 9.652 -1.224 1.00 94.12 302 ASP A C 1
ATOM 2295 O O . ASP A 1 302 ? -3.022 10.393 -1.878 1.00 94.12 302 ASP A O 1
ATOM 2299 N N . PRO A 1 303 ? -1.614 8.645 -1.812 1.00 95.25 303 PRO A N 1
ATOM 2300 C CA . PRO A 1 303 ? -1.887 8.230 -3.179 1.00 95.25 303 PRO A CA 1
ATOM 2301 C C . PRO A 1 303 ? -3.276 7.580 -3.287 1.00 95.25 303 PRO A C 1
ATOM 2303 O O . PRO A 1 303 ? -3.621 6.672 -2.522 1.00 95.25 303 PRO A O 1
ATOM 2306 N N . LEU A 1 304 ? -4.043 7.991 -4.298 1.00 96.62 304 LEU A N 1
ATOM 2307 C CA . LEU A 1 304 ? -5.175 7.209 -4.799 1.00 96.62 304 LEU A CA 1
ATOM 2308 C C . LEU A 1 304 ? -4.769 6.505 -6.090 1.00 96.62 304 LEU A C 1
ATOM 2310 O O . LEU A 1 304 ? -4.225 7.124 -7.007 1.00 96.62 304 LEU A O 1
ATOM 2314 N N . PHE A 1 305 ? -5.069 5.216 -6.163 1.00 97.62 305 PHE A N 1
ATOM 2315 C CA . PHE A 1 305 ? -4.880 4.370 -7.330 1.00 97.62 305 PHE A CA 1
ATOM 2316 C C . PHE A 1 305 ? -6.223 4.121 -8.026 1.00 97.62 305 PHE A C 1
ATOM 2318 O O . PHE A 1 305 ? -7.299 4.177 -7.426 1.00 97.62 305 PHE A O 1
ATOM 2325 N N . GLY A 1 306 ? -6.155 3.796 -9.309 1.00 96.62 306 GLY A N 1
ATOM 2326 C CA . GLY A 1 306 ? -7.302 3.360 -10.091 1.00 96.62 306 GLY A CA 1
ATOM 2327 C C . GLY A 1 306 ? -6.848 2.641 -11.351 1.00 96.62 306 GLY A C 1
ATOM 2328 O O . GLY A 1 306 ? -5.736 2.118 -11.401 1.00 96.62 306 GLY A O 1
ATOM 2329 N N . PHE A 1 307 ? -7.707 2.604 -12.366 1.00 97.06 307 PHE A N 1
ATOM 2330 C CA . PHE A 1 307 ? -7.468 1.850 -13.595 1.00 97.06 307 PHE A CA 1
ATOM 2331 C C . PHE A 1 307 ? -7.492 2.739 -14.835 1.00 97.06 307 PHE A C 1
ATOM 2333 O O . PHE A 1 307 ? -8.228 3.725 -14.902 1.00 97.06 307 PHE A O 1
ATOM 2340 N N . GLU A 1 308 ? -6.702 2.355 -15.832 1.00 96.06 308 GLU A N 1
ATOM 2341 C CA . GLU A 1 308 ? -6.776 2.891 -17.189 1.00 96.06 308 GLU A CA 1
ATOM 2342 C C . GLU A 1 308 ? -7.799 2.110 -18.032 1.00 96.06 308 GLU A C 1
ATOM 2344 O O . GLU A 1 308 ? -8.155 0.979 -17.708 1.00 96.06 308 GLU A O 1
ATOM 2349 N N . ASP A 1 309 ? -8.223 2.662 -19.173 1.00 95.44 309 ASP A N 1
ATOM 2350 C CA . ASP A 1 309 ? -9.070 1.970 -20.166 1.00 95.44 309 ASP A CA 1
ATOM 2351 C C . ASP A 1 309 ? -8.272 0.949 -21.024 1.00 95.44 309 ASP A C 1
ATOM 2353 O O . ASP A 1 309 ? -8.540 0.767 -22.216 1.00 95.44 309 ASP A O 1
ATOM 2357 N N . ALA A 1 310 ? -7.237 0.316 -20.458 1.00 95.06 310 ALA A N 1
ATOM 2358 C CA . ALA A 1 310 ? -6.299 -0.536 -21.187 1.00 95.06 310 ALA A CA 1
ATOM 2359 C C . ALA A 1 310 ? -5.643 -1.628 -20.321 1.00 95.06 310 ALA A C 1
ATOM 2361 O O . ALA A 1 310 ? -5.462 -1.478 -19.116 1.00 95.06 310 ALA A O 1
ATOM 2362 N N . GLN A 1 311 ? -5.209 -2.699 -20.986 1.00 96.81 311 GLN A N 1
ATOM 2363 C CA . GLN A 1 311 ? -4.268 -3.701 -20.481 1.00 96.81 311 GLN A CA 1
ATOM 2364 C C . GLN A 1 311 ? -3.004 -3.648 -21.345 1.00 96.81 311 GLN A C 1
ATOM 2366 O O . GLN A 1 311 ? -3.103 -3.714 -22.575 1.00 96.81 311 GLN A O 1
ATOM 2371 N N . TYR A 1 312 ? -1.827 -3.527 -20.734 1.00 94.31 312 TYR A N 1
ATOM 2372 C CA . TYR A 1 312 ? -0.543 -3.598 -21.436 1.00 94.31 312 TYR A CA 1
ATOM 2373 C C . TYR A 1 312 ? 0.591 -4.044 -20.516 1.00 94.31 312 TYR A C 1
ATOM 2375 O O . TYR A 1 312 ? 0.638 -3.672 -19.344 1.00 94.31 312 TYR A O 1
ATOM 2383 N N . ASP A 1 313 ? 1.503 -4.848 -21.067 1.00 94.50 313 ASP A N 1
ATOM 2384 C CA . ASP A 1 313 ? 2.605 -5.422 -20.302 1.00 94.50 313 ASP A CA 1
ATOM 2385 C C . ASP A 1 313 ? 3.679 -4.371 -19.964 1.00 94.50 313 ASP A C 1
ATOM 2387 O O . ASP A 1 313 ? 4.184 -3.669 -20.846 1.00 94.50 313 ASP A O 1
ATOM 2391 N N . ILE A 1 314 ? 4.075 -4.319 -18.692 1.00 93.94 314 ILE A N 1
ATOM 2392 C CA . ILE A 1 314 ? 5.243 -3.590 -18.183 1.00 93.94 314 ILE A CA 1
ATOM 2393 C C . ILE A 1 314 ? 6.107 -4.590 -17.416 1.00 93.94 314 ILE A C 1
ATOM 2395 O O . ILE A 1 314 ? 5.602 -5.379 -16.623 1.00 93.94 314 ILE A O 1
ATOM 2399 N N . GLU A 1 315 ? 7.419 -4.537 -17.625 1.00 92.00 315 GLU A N 1
ATOM 2400 C CA . GLU A 1 315 ? 8.399 -5.284 -16.838 1.00 92.00 315 GLU A CA 1
ATOM 2401 C C . GLU A 1 315 ? 9.721 -4.509 -16.840 1.00 92.00 315 GLU A C 1
ATOM 2403 O O . GLU A 1 315 ? 10.366 -4.383 -17.886 1.00 92.00 315 GLU A O 1
ATOM 2408 N N . THR A 1 316 ? 10.115 -3.955 -15.689 1.00 90.00 316 THR A N 1
ATOM 2409 C CA . THR A 1 316 ? 11.388 -3.233 -15.555 1.00 90.00 316 THR A CA 1
ATOM 2410 C C . THR A 1 316 ? 12.574 -4.174 -15.753 1.00 90.00 316 THR A C 1
ATOM 2412 O O . THR A 1 316 ? 12.665 -5.238 -15.140 1.00 90.00 316 THR A O 1
ATOM 2415 N N . GLN A 1 317 ? 13.510 -3.772 -16.608 1.00 87.06 317 GLN A N 1
ATOM 2416 C CA . GLN A 1 317 ? 14.746 -4.487 -16.900 1.00 87.06 317 GLN A CA 1
ATOM 2417 C C . GLN A 1 317 ? 15.936 -3.684 -16.376 1.00 87.06 317 GLN A C 1
ATOM 2419 O O . GLN A 1 317 ? 16.022 -2.481 -16.608 1.00 87.06 317 GLN A O 1
ATOM 2424 N N . ILE A 1 318 ? 16.852 -4.352 -15.678 1.00 83.88 318 ILE A N 1
ATOM 2425 C CA . ILE A 1 318 ? 18.077 -3.758 -15.137 1.00 83.88 318 ILE A CA 1
ATOM 2426 C C . ILE A 1 318 ? 19.260 -4.314 -15.928 1.00 83.88 318 ILE A C 1
ATOM 2428 O O . ILE A 1 318 ? 19.531 -5.517 -15.891 1.00 83.88 318 ILE A O 1
ATOM 2432 N N . GLU A 1 319 ? 19.937 -3.449 -16.673 1.00 82.69 319 GLU A N 1
ATOM 2433 C CA . GLU A 1 319 ? 21.113 -3.775 -17.466 1.00 82.69 319 GLU A CA 1
ATOM 2434 C C . GLU A 1 319 ? 22.370 -3.870 -16.599 1.00 82.69 319 GLU A C 1
ATOM 2436 O O . GLU A 1 319 ? 22.651 -3.015 -15.762 1.00 82.69 319 GLU A O 1
ATOM 2441 N N . VAL A 1 320 ? 23.128 -4.941 -16.838 1.00 78.12 320 VAL A N 1
ATOM 2442 C CA . VAL A 1 320 ? 24.350 -5.313 -16.128 1.00 78.12 320 VAL A CA 1
ATOM 2443 C C . VAL A 1 320 ? 25.500 -5.486 -17.116 1.00 78.12 320 VAL A C 1
ATOM 2445 O O . VAL A 1 320 ? 25.414 -6.285 -18.056 1.00 78.12 320 VAL A O 1
ATOM 2448 N N . TYR A 1 321 ? 26.620 -4.809 -16.859 1.00 71.88 321 TYR A N 1
ATOM 2449 C CA . TYR A 1 321 ? 27.832 -4.942 -17.664 1.00 71.88 321 TYR A CA 1
ATOM 2450 C C . TYR A 1 321 ? 28.665 -6.169 -17.269 1.00 71.88 321 TYR A C 1
ATOM 2452 O O . TYR A 1 321 ? 29.089 -6.344 -16.131 1.00 71.88 321 TYR A O 1
ATOM 2460 N N . GLU A 1 322 ? 28.947 -7.037 -18.242 1.00 57.78 322 GLU A N 1
ATOM 2461 C CA . GLU A 1 322 ? 29.539 -8.362 -17.986 1.00 57.78 322 GLU A CA 1
ATOM 2462 C C . GLU A 1 322 ? 31.053 -8.348 -17.653 1.00 57.78 322 GLU A C 1
ATOM 2464 O O . GLU A 1 322 ? 31.617 -9.382 -17.299 1.00 57.78 322 GLU A O 1
ATOM 2469 N N . ASN A 1 323 ? 31.724 -7.192 -17.739 1.00 54.03 323 ASN A N 1
ATOM 2470 C CA . ASN A 1 323 ? 33.175 -7.070 -17.525 1.00 54.03 323 ASN A CA 1
ATOM 2471 C C . ASN A 1 323 ? 33.586 -6.613 -16.110 1.00 54.03 323 ASN A C 1
ATOM 2473 O O . ASN A 1 323 ? 34.790 -6.533 -15.835 1.00 54.03 323 ASN A O 1
ATOM 2477 N N . ASP A 1 324 ? 32.638 -6.347 -15.201 1.00 52.84 324 ASP A N 1
ATOM 2478 C CA . ASP A 1 324 ? 32.962 -5.923 -13.835 1.00 52.84 324 ASP A CA 1
ATOM 2479 C C . ASP A 1 324 ? 33.612 -7.051 -13.026 1.00 52.84 324 ASP A C 1
ATOM 2481 O O . ASP A 1 324 ? 32.985 -7.957 -12.470 1.00 52.84 324 ASP A O 1
ATOM 2485 N N . SER A 1 325 ? 34.943 -6.999 -12.988 1.00 44.38 325 SER A N 1
ATOM 2486 C CA . SER A 1 325 ? 35.830 -8.123 -12.659 1.00 44.38 325 SER A CA 1
ATOM 2487 C C . SER A 1 32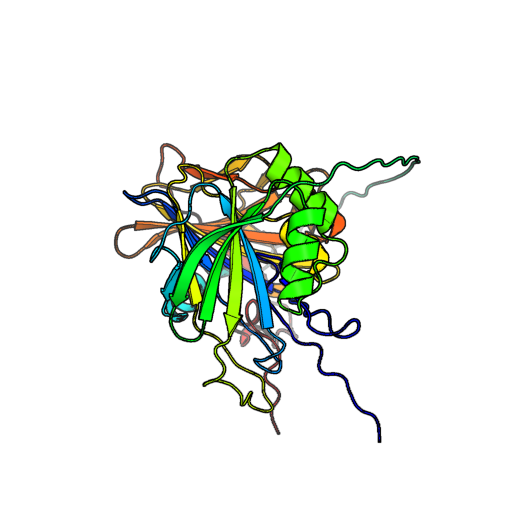5 ? 35.888 -8.474 -11.160 1.00 44.38 325 SER A C 1
ATOM 2489 O O . SER A 1 325 ? 36.803 -9.167 -10.716 1.00 44.38 325 SER A O 1
ATOM 2491 N N . GLY A 1 326 ? 34.913 -7.997 -10.381 1.00 50.31 326 GLY A N 1
ATOM 2492 C CA . GLY A 1 326 ? 34.712 -8.280 -8.9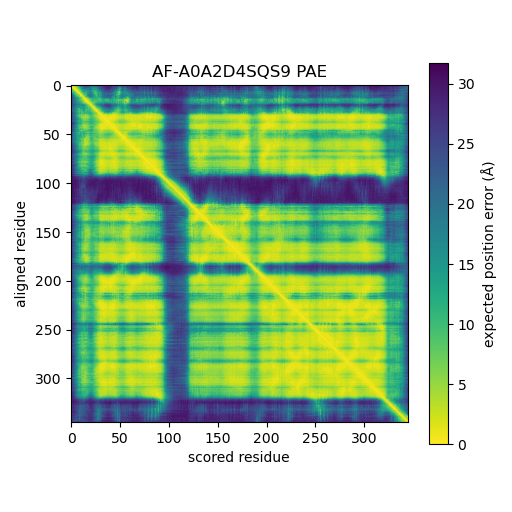58 1.00 50.31 326 GLY A CA 1
ATOM 2493 C C . GLY A 1 326 ? 33.288 -8.727 -8.593 1.00 50.31 326 GLY A C 1
ATOM 2494 O O . GLY A 1 326 ? 33.001 -8.854 -7.404 1.00 50.31 326 GLY A O 1
ATOM 2495 N N . ALA A 1 327 ? 32.403 -8.959 -9.573 1.00 49.88 327 ALA A N 1
ATOM 2496 C CA . ALA A 1 327 ? 30.961 -9.170 -9.385 1.00 49.88 327 ALA A CA 1
ATOM 2497 C C . ALA A 1 327 ? 30.571 -10.496 -8.683 1.00 49.88 327 ALA A C 1
ATOM 2499 O O . ALA A 1 327 ? 29.998 -11.413 -9.275 1.00 49.88 327 ALA A O 1
ATOM 2500 N N . MET A 1 328 ? 30.830 -10.584 -7.375 1.00 48.84 328 MET A N 1
ATOM 2501 C CA . MET A 1 328 ? 30.350 -11.663 -6.494 1.00 48.84 328 MET A CA 1
ATOM 2502 C C . MET A 1 328 ? 28.813 -11.672 -6.358 1.00 48.84 328 MET A C 1
ATOM 2504 O O . MET A 1 328 ? 28.226 -12.699 -6.018 1.00 48.84 328 MET A O 1
ATOM 2508 N N . TRP A 1 329 ? 28.164 -10.549 -6.677 1.00 53.53 329 TRP A N 1
ATOM 2509 C CA . TRP A 1 329 ? 26.714 -10.352 -6.652 1.00 53.53 329 TRP A CA 1
ATOM 2510 C C . TRP A 1 329 ? 25.948 -11.097 -7.758 1.00 53.53 329 TRP A C 1
ATOM 2512 O O . TRP A 1 329 ? 24.742 -11.276 -7.641 1.00 53.53 329 TRP A O 1
ATOM 2522 N N . LEU A 1 330 ? 26.625 -11.665 -8.768 1.00 47.28 330 LEU A N 1
ATOM 2523 C CA . LEU A 1 330 ? 26.002 -12.514 -9.805 1.00 47.28 330 LEU A CA 1
ATOM 2524 C C . LEU A 1 330 ? 25.343 -13.813 -9.279 1.00 47.28 330 LEU A C 1
ATOM 2526 O O . LEU A 1 330 ? 24.784 -14.577 -10.067 1.00 47.28 330 LEU A O 1
ATOM 2530 N N . LEU A 1 331 ? 25.431 -14.084 -7.972 1.00 45.06 331 LEU A N 1
ATOM 2531 C CA . LEU A 1 331 ? 24.766 -15.189 -7.271 1.00 45.06 331 LEU A CA 1
ATOM 2532 C C . LEU A 1 331 ? 23.728 -14.716 -6.233 1.00 45.06 331 LEU A C 1
ATOM 2534 O O . LEU A 1 331 ? 23.155 -15.551 -5.533 1.00 45.06 331 LEU A O 1
ATOM 2538 N N . VAL A 1 332 ? 23.488 -13.406 -6.113 1.00 45.44 332 VAL A N 1
ATOM 2539 C CA . VAL A 1 332 ? 22.452 -12.840 -5.242 1.00 45.44 332 VAL A CA 1
ATOM 2540 C C . VAL A 1 332 ? 21.130 -12.816 -6.018 1.00 45.44 332 VAL A C 1
ATOM 2542 O O . VAL A 1 332 ? 21.043 -12.139 -7.042 1.00 45.44 332 VAL A O 1
ATOM 2545 N N . PRO A 1 333 ? 20.087 -13.546 -5.585 1.00 43.88 333 PRO A N 1
ATOM 2546 C CA . PRO A 1 333 ? 18.754 -13.356 -6.137 1.00 43.88 333 PRO A CA 1
ATOM 2547 C C . PRO A 1 333 ? 18.188 -12.005 -5.673 1.00 43.88 333 PRO A C 1
ATOM 2549 O O . PRO A 1 333 ? 18.366 -11.623 -4.516 1.00 43.88 333 PRO A O 1
ATOM 2552 N N . LEU A 1 334 ? 17.421 -11.330 -6.537 1.00 50.00 334 LEU A N 1
ATOM 2553 C CA . LEU A 1 334 ? 16.744 -10.058 -6.221 1.00 50.00 334 LEU A CA 1
ATOM 2554 C C . LEU A 1 334 ? 15.752 -10.148 -5.039 1.00 50.00 334 LEU A C 1
ATOM 2556 O O . LEU A 1 334 ? 15.336 -9.122 -4.515 1.00 50.00 334 LEU A O 1
ATOM 2560 N N . LEU A 1 335 ? 15.478 -11.358 -4.534 1.00 43.72 335 LEU A N 1
ATOM 2561 C CA . LEU A 1 335 ? 14.887 -11.634 -3.214 1.00 43.72 335 LEU A CA 1
ATOM 2562 C C . LEU A 1 335 ? 15.527 -10.834 -2.054 1.00 43.72 335 LEU A C 1
ATOM 2564 O O . LEU A 1 335 ? 14.891 -10.653 -1.019 1.00 43.72 335 LEU A O 1
ATOM 2568 N N . GLY A 1 336 ? 16.759 -10.329 -2.216 1.00 40.59 336 GLY A N 1
ATOM 2569 C CA . GLY A 1 336 ? 17.378 -9.377 -1.285 1.00 40.59 336 GLY A CA 1
ATOM 2570 C C . GLY A 1 336 ? 16.556 -8.100 -1.031 1.00 40.59 336 GLY A C 1
ATOM 2571 O O . GLY A 1 336 ? 16.620 -7.577 0.075 1.00 40.59 336 GLY A O 1
ATOM 2572 N N . LEU A 1 337 ? 15.714 -7.671 -1.984 1.00 46.75 337 LEU A N 1
ATOM 2573 C CA . LEU A 1 337 ? 14.776 -6.531 -1.892 1.00 46.75 337 LEU A CA 1
ATOM 2574 C C . LEU A 1 337 ? 13.586 -6.759 -0.924 1.00 46.75 337 LEU A C 1
ATOM 2576 O O . LEU A 1 337 ? 12.590 -6.030 -0.970 1.00 46.75 337 LEU A O 1
ATOM 2580 N N . GLY A 1 338 ? 13.601 -7.833 -0.129 1.00 41.53 338 GLY A N 1
ATOM 2581 C CA . GLY A 1 338 ? 12.474 -8.234 0.719 1.00 41.53 338 GLY A CA 1
ATOM 2582 C C . GLY A 1 338 ? 12.771 -8.365 2.202 1.00 41.53 338 GLY A C 1
ATOM 2583 O O . GLY A 1 338 ? 11.946 -7.940 3.001 1.00 41.53 338 GLY A O 1
ATOM 2584 N N . LEU A 1 339 ? 13.903 -8.970 2.574 1.00 41.50 339 LEU A N 1
ATOM 2585 C CA . LEU A 1 339 ? 14.223 -9.253 3.974 1.00 41.50 339 LEU A CA 1
ATOM 2586 C C . LEU A 1 339 ? 15.721 -9.538 4.162 1.00 41.50 339 LEU A C 1
ATOM 2588 O O . LEU A 1 339 ? 16.225 -10.616 3.833 1.00 41.50 339 LEU A O 1
ATOM 2592 N N . VAL A 1 340 ? 16.433 -8.591 4.771 1.00 34.78 340 VAL A N 1
ATOM 2593 C CA . VAL A 1 340 ? 17.766 -8.805 5.347 1.00 34.78 340 VAL A CA 1
ATOM 2594 C C . VAL A 1 340 ? 17.669 -8.359 6.806 1.00 34.78 340 VAL A C 1
ATOM 2596 O O . VAL A 1 340 ? 17.637 -7.174 7.092 1.00 34.78 340 VAL A O 1
ATOM 2599 N N . ARG A 1 341 ? 17.682 -9.268 7.789 1.00 38.09 341 ARG A N 1
ATOM 2600 C CA . ARG A 1 341 ? 18.924 -9.993 8.095 1.00 38.09 341 ARG A CA 1
ATOM 2601 C C . ARG A 1 341 ? 18.724 -11.277 8.916 1.00 38.09 341 ARG A C 1
ATOM 2603 O O . ARG A 1 341 ? 18.989 -11.300 10.116 1.00 38.09 341 ARG A O 1
ATOM 2610 N N . ARG A 1 342 ? 18.438 -12.405 8.257 1.00 38.16 342 ARG A N 1
ATOM 2611 C CA . ARG A 1 342 ? 18.515 -13.732 8.900 1.00 38.16 342 ARG A CA 1
ATOM 2612 C C . ARG A 1 342 ? 19.965 -14.061 9.297 1.00 38.16 342 ARG A C 1
ATOM 2614 O O . ARG A 1 342 ? 20.751 -14.519 8.464 1.00 38.16 342 ARG A O 1
ATOM 2621 N N . ARG A 1 343 ? 20.352 -13.805 10.552 1.00 32.09 343 ARG A N 1
ATOM 2622 C CA . ARG A 1 343 ? 21.664 -14.220 11.079 1.00 32.09 343 ARG A CA 1
ATOM 2623 C C . ARG A 1 343 ? 21.689 -15.725 11.350 1.00 32.09 343 ARG A C 1
ATOM 2625 O O . ARG A 1 343 ? 20.694 -16.321 11.742 1.00 32.09 343 ARG A O 1
ATOM 2632 N N . ARG A 1 344 ? 22.855 -16.319 11.102 1.00 34.09 344 ARG A N 1
ATOM 2633 C CA . ARG A 1 344 ? 23.224 -17.670 11.530 1.00 34.09 344 ARG A CA 1
ATOM 2634 C C . ARG A 1 344 ? 24.111 -17.577 12.768 1.00 34.09 344 ARG A C 1
ATOM 2636 O O . ARG A 1 344 ? 24.919 -16.650 12.823 1.00 34.09 344 ARG A O 1
ATOM 2643 N N . ASP A 1 345 ? 23.990 -18.619 13.589 1.00 35.28 345 ASP A N 1
ATOM 2644 C CA . ASP A 1 345 ? 24.897 -19.093 14.648 1.00 35.28 345 ASP A CA 1
ATOM 2645 C C . ASP A 1 345 ? 25.118 -18.174 15.873 1.00 35.28 345 ASP A C 1
ATOM 2647 O O . ASP A 1 345 ? 25.620 -17.037 15.723 1.00 35.28 345 ASP A O 1
#

Secondary structure (DSSP, 8-state):
-PPPPP------SSEEEBSSSS----EEEEEEEEEEETTEEEEEEEEEE-S-GGG-EEEEEEES---TT-EEEE-THHHHHHHHHSPPEEEEE-----------------------------EEEEEEEEETTEEEEEEEES-HHHHHHHHHHHT-B-GGGHHHHHHHHHH--EEEEEEEE-GGG----TT-EEEEEEEEEES-SSEE--TTTHHHHEEEEEEEEEEEEESS-EEEEESSEEEE--EEE-TTS-HHHHHHHHHHHHHTSSS-EEEEEEEEEEBTEEEEEEEEEEEGGG-SSPPEEEE-S----EE-EEEEETT-TT-GGGG--GGGGT-------